Protein AF-0000000078893011 (afdb_homodimer)

Solvent-accessible surface a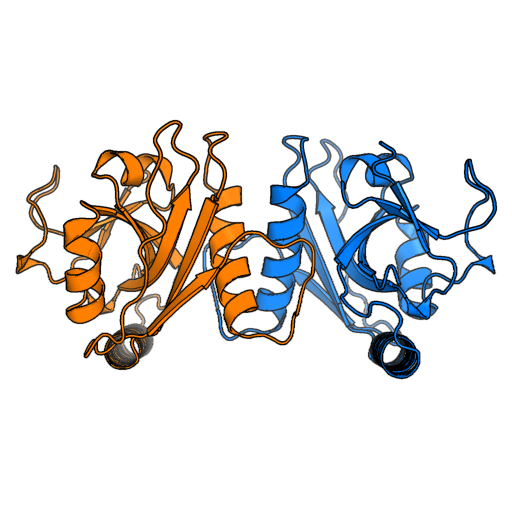rea (backbone atoms only — not comparable to full-atom values): 18193 Å² total; per-residue (Å²): 130,76,67,53,52,74,49,69,56,38,43,33,42,35,75,36,33,39,57,37,56,59,46,103,54,87,74,77,80,78,78,83,64,94,61,97,51,80,45,51,75,46,80,41,56,84,64,75,58,61,55,96,84,39,67,66,50,43,52,48,24,46,53,48,24,52,48,58,74,43,38,83,59,93,64,45,77,55,30,34,31,46,39,52,32,65,68,55,49,49,45,24,52,52,45,36,51,50,26,50,75,71,71,34,55,53,64,27,30,65,30,18,33,34,31,48,56,85,49,46,64,55,33,64,68,61,44,58,46,47,90,73,30,55,77,47,98,89,42,77,32,40,60,28,12,64,30,48,67,69,19,46,73,56,33,85,20,39,33,37,18,45,27,45,80,87,130,77,68,54,53,72,50,69,57,38,42,32,40,36,73,36,32,38,57,39,55,60,47,103,55,86,72,75,81,76,80,82,65,94,63,97,53,79,46,52,74,47,81,41,56,85,64,76,59,62,53,96,83,38,65,67,50,44,52,47,22,46,54,48,24,51,47,59,73,42,38,84,59,94,62,43,76,55,30,35,30,45,39,51,31,66,68,55,49,51,44,24,53,51,44,38,51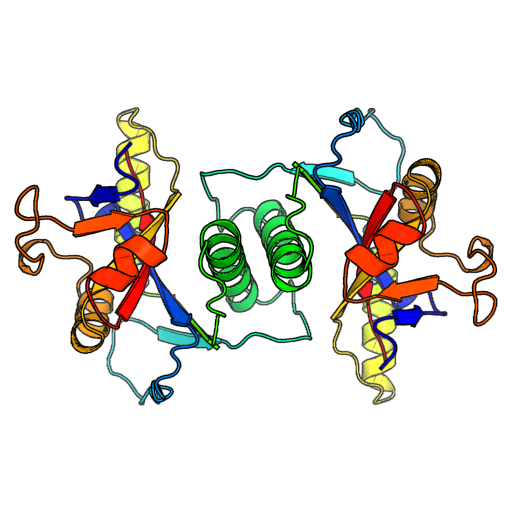,52,26,50,77,72,70,35,55,51,62,26,28,66,31,19,34,33,29,48,55,86,50,47,65,56,33,66,69,62,44,59,46,45,90,73,31,55,77,46,97,89,41,77,31,42,59,28,13,64,31,49,67,69,19,48,72,55,33,83,19,37,34,38,18,46,27,46,79,86

Organism: Nematostella vectensis (NCBI:txid45351)

Foldseek 3Di:
DPLKDFDADLLQKAQFKWWAWDDVDDDDPDDPPPDPALKDKDKAADDPDDDPVDVVRVVQCVVQVLQVVQEPDPIGTGIMIGMDRPVSVVSNVVVLVVCVVVVHDSDWDKWKAAEAPVCVSVCNRPNPNQVPADQDPVGGGTMIGSHQVVNVVHYVIMTIITGGPD/DPLKDFDADLLQKAQFKWWAWDDVDDDDPDPPPPDPALKDKDKAADDPDDDPVDVVRVVVCVVQVLQVVQEPDPIGTGIMIGMDRPVSVVSNVVVLVVCVVVVHDSDWDKWKAAEAPVCVSVCNRPNQNQVPADQDPVGGGTMIGSHQVVNVVHYVIMTIITGGPD

InterPro domains:
  IPR012317 Poly(ADP-ribose) polymerase, catalytic domain [PF00644] (65-156)
  IPR012317 Poly(ADP-ribose) polymerase, catalytic domain [PS51059] (1-30)
  IPR012317 Poly(ADP-ribose) polymerase, catalytic domain [PS51059] (37-166)
  IPR051712 Mono-ADP-ribosyltransferase and antiviral protein [PTHR45740] (74-166)

Secondary structure (DSSP, 8-state):
--SEEEE-SGGGEEEEEEEEE--SS------------SSEEEEE---SEE-TT-HHHHHHHHHHHHHHHH--S-PPEEEEEEEE-HHHHHHHHHHHHHHHHTT----EEEEEEEE-HHHHHHHHHH-S-GGG--EETTEESEEEESSHHHHHTT-SEEEEEEE---/--SEEEE-SGGGEEEEEEEEE--SS--------S---SSEEEEE---SEE-TT-HHHHHHHHHHHHHHHH--S-PPEEEEEEEE-HHHHHHHHHHHHHHHHTT----EEEEEEEE-HHHHHHHHHH-S-GGG--EETTEESEEEESSHHHHHTT-SEEEEEEE---

pLDDT: mean 81.02, std 17.07, range [29.02, 97.31]

Structure (mmCIF, N/CA/C/O backbone):
data_AF-0000000078893011-model_v1
#
loop_
_entity.id
_entity.type
_entity.pdbx_description
1 polymer Poly
#
loop_
_atom_site.group_PDB
_atom_site.id
_atom_site.type_symbol
_atom_site.label_atom_id
_atom_site.label_alt_id
_atom_site.label_comp_id
_atom_site.label_asym_id
_atom_site.label_entity_id
_atom_site.label_seq_id
_atom_site.pdbx_PDB_ins_code
_atom_site.Cartn_x
_atom_site.Cartn_y
_atom_site.Cartn_z
_atom_site.occupancy
_atom_site.B_iso_or_equiv
_atom_site.auth_seq_id
_atom_site.auth_comp_id
_atom_site.auth_asym_id
_atom_site.auth_atom_id
_atom_site.pdbx_PDB_model_num
ATOM 1 N N . MET A 1 1 ? -7.145 -24.203 9.625 1 29.02 1 MET A N 1
ATOM 2 C CA . MET A 1 1 ? -7.625 -23.953 8.266 1 29.02 1 MET A CA 1
ATOM 3 C C . MET A 1 1 ? -6.469 -23.609 7.332 1 29.02 1 MET A C 1
ATOM 5 O O . MET A 1 1 ? -5.551 -22.891 7.719 1 29.02 1 MET A O 1
ATOM 9 N N . ASN A 1 2 ? -6.207 -24.328 6.32 1 37.34 2 ASN A N 1
ATOM 10 C CA . ASN A 1 2 ? -4.973 -24.469 5.551 1 37.34 2 ASN A CA 1
ATOM 11 C C . ASN A 1 2 ? -4.656 -23.203 4.766 1 37.34 2 ASN A C 1
ATOM 13 O O . ASN A 1 2 ? -5.461 -22.766 3.941 1 37.34 2 ASN A O 1
ATOM 17 N N . ASP A 1 3 ? -3.824 -22.312 5.375 1 57.88 3 ASP A N 1
ATOM 18 C CA . ASP A 1 3 ? -3.367 -21 4.934 1 57.88 3 ASP A CA 1
ATOM 19 C C . ASP A 1 3 ? -2.766 -21.078 3.531 1 57.88 3 ASP A C 1
ATOM 21 O O . ASP A 1 3 ? -2.018 -20.188 3.123 1 57.88 3 ASP A O 1
ATOM 25 N N . GLU A 1 4 ? -2.932 -22.281 2.891 1 55.72 4 GLU A N 1
ATOM 26 C CA . GLU A 1 4 ? -2.43 -22.5 1.537 1 55.72 4 GLU A CA 1
ATOM 27 C C . GLU A 1 4 ? -3.555 -22.906 0.592 1 55.72 4 GLU A C 1
ATOM 29 O O . GLU A 1 4 ? -4.527 -23.531 1.015 1 55.72 4 GLU A O 1
ATOM 34 N N . PHE A 1 5 ? -3.662 -22.531 -0.634 1 64.06 5 PHE A N 1
ATOM 35 C CA . PHE A 1 5 ? -4.562 -22.969 -1.692 1 64.06 5 PHE A CA 1
ATOM 36 C C . PHE A 1 5 ? -3.799 -23.219 -2.988 1 64.06 5 PHE A C 1
ATOM 38 O O . PHE A 1 5 ? -2.641 -22.812 -3.115 1 64.06 5 PHE A O 1
ATOM 45 N N . VAL A 1 6 ? -4.34 -24.016 -3.959 1 60.84 6 VAL A N 1
ATOM 46 C CA . VAL A 1 6 ? -3.668 -24.438 -5.188 1 60.84 6 VAL A CA 1
ATOM 47 C C . VAL A 1 6 ? -4.379 -23.828 -6.395 1 60.84 6 VAL A C 1
ATOM 49 O O . VAL A 1 6 ? -5.609 -23.812 -6.457 1 60.84 6 VAL A O 1
ATOM 52 N N . ILE A 1 7 ? -3.625 -23.188 -7.277 1 57.28 7 ILE A N 1
ATOM 53 C CA . ILE A 1 7 ? -4.094 -22.734 -8.578 1 57.28 7 ILE A CA 1
ATOM 54 C C . ILE A 1 7 ? -3.596 -23.672 -9.672 1 57.28 7 ILE A C 1
ATOM 56 O O . ILE A 1 7 ? -2.393 -23.906 -9.797 1 57.28 7 ILE A O 1
ATOM 60 N N . PHE A 1 8 ? -4.48 -24.234 -10.438 1 67.75 8 PHE A N 1
ATOM 61 C CA . PHE A 1 8 ? -4.098 -25.172 -11.492 1 67.75 8 PHE A CA 1
ATOM 62 C C . PHE A 1 8 ? -3.971 -24.469 -12.828 1 67.75 8 PHE A C 1
ATOM 64 O O . PHE A 1 8 ? -3.094 -24.797 -13.633 1 67.75 8 PHE A O 1
ATOM 71 N N . ASP A 1 9 ? -4.887 -23.562 -13.039 1 70 9 ASP A N 1
ATOM 72 C CA . ASP A 1 9 ? -4.82 -22.766 -14.266 1 70 9 ASP A CA 1
ATOM 73 C C . ASP A 1 9 ? -3.889 -21.578 -14.102 1 70 9 ASP A C 1
ATOM 75 O O . ASP A 1 9 ? -4.195 -20.641 -13.352 1 70 9 ASP A O 1
ATOM 79 N N . PRO A 1 10 ? -2.703 -21.531 -14.789 1 68.69 10 PRO A N 1
ATOM 80 C CA . PRO A 1 10 ? -1.754 -20.422 -14.625 1 68.69 10 PRO A CA 1
ATOM 81 C C . PRO A 1 10 ? -2.365 -19.062 -14.961 1 68.69 10 PRO A C 1
ATOM 83 O O . PRO A 1 10 ? -1.912 -18.047 -14.453 1 68.69 10 PRO A O 1
ATOM 86 N N . ALA A 1 11 ? -3.371 -19.109 -15.781 1 75.38 11 ALA A N 1
ATOM 87 C CA . ALA A 1 11 ? -3.996 -17.844 -16.156 1 75.38 11 ALA A CA 1
ATOM 88 C C . ALA A 1 11 ? -4.742 -17.219 -14.977 1 75.38 11 ALA A C 1
ATOM 90 O O . ALA A 1 11 ? -5.117 -16.047 -15.016 1 75.38 11 ALA A O 1
ATOM 91 N N . GLN A 1 12 ? -4.902 -17.984 -13.969 1 74.75 12 GLN A N 1
ATOM 92 C CA . GLN A 1 12 ? -5.578 -17.469 -12.773 1 74.75 12 GLN A CA 1
ATOM 93 C C . GLN A 1 12 ? -4.598 -16.766 -11.852 1 74.75 12 GLN A C 1
ATOM 95 O O . GLN A 1 12 ? -4.996 -16.219 -10.812 1 74.75 12 GLN A O 1
ATOM 100 N N . ALA A 1 13 ? -3.312 -16.812 -12.188 1 61.59 13 ALA A N 1
ATOM 101 C CA . ALA A 1 13 ? -2.303 -16.156 -11.367 1 61.59 13 ALA A CA 1
ATOM 102 C C . ALA A 1 13 ? -1.387 -15.281 -12.227 1 61.59 13 ALA A C 1
ATOM 104 O O . ALA A 1 13 ? -0.887 -15.734 -13.258 1 61.59 13 ALA A O 1
ATOM 105 N N . LEU A 1 14 ? -1.269 -14.07 -11.906 1 78 14 LEU A N 1
ATOM 106 C CA . LEU A 1 14 ? -0.355 -13.133 -12.555 1 78 14 LEU A CA 1
ATOM 107 C C . LEU A 1 14 ? 0.801 -12.773 -11.625 1 78 14 LEU A C 1
ATOM 109 O O . LEU A 1 14 ? 0.628 -12 -10.688 1 78 14 LEU A O 1
ATOM 113 N N . PRO A 1 15 ? 1.938 -13.492 -11.742 1 65 15 PRO A N 1
ATOM 114 C CA . PRO A 1 15 ? 3.084 -13.039 -10.953 1 65 15 PRO A CA 1
ATOM 115 C C . PRO A 1 15 ? 3.477 -11.594 -11.258 1 65 15 PRO A C 1
ATOM 117 O O . PRO A 1 15 ? 3.842 -11.281 -12.391 1 65 15 PRO A O 1
ATOM 120 N N . GLN A 1 16 ? 3.219 -10.773 -10.328 1 75.38 16 GLN A N 1
ATOM 121 C CA . GLN A 1 16 ? 3.42 -9.352 -10.586 1 75.38 16 GLN A CA 1
ATOM 122 C C . GLN A 1 16 ? 4.508 -8.773 -9.688 1 75.38 16 GLN A C 1
ATOM 124 O O . GLN A 1 16 ? 5.039 -7.695 -9.961 1 75.38 16 GLN A O 1
ATOM 129 N N . TYR A 1 17 ? 4.934 -9.508 -8.555 1 88.25 17 TYR A N 1
ATOM 130 C CA . TYR A 1 17 ? 5.898 -8.945 -7.617 1 88.25 17 TYR A CA 1
ATOM 131 C C . TYR A 1 17 ? 6.891 -10 -7.152 1 88.25 17 TYR A C 1
ATOM 133 O O . TYR A 1 17 ? 6.516 -11.148 -6.91 1 88.25 17 TYR A O 1
ATOM 141 N N . ILE A 1 18 ? 8.195 -9.672 -7.121 1 81.25 18 ILE A N 1
ATOM 142 C CA . ILE A 1 18 ? 9.195 -10.406 -6.355 1 81.25 18 ILE A CA 1
ATOM 143 C C . ILE A 1 18 ? 9.5 -9.656 -5.059 1 81.25 18 ILE A C 1
ATOM 145 O O . ILE A 1 18 ? 9.961 -8.516 -5.09 1 81.25 18 ILE A O 1
ATOM 149 N N . VAL A 1 19 ? 9.219 -10.297 -3.92 1 79.69 19 VAL A N 1
ATOM 150 C CA . VAL A 1 19 ? 9.438 -9.641 -2.637 1 79.69 19 VAL A CA 1
ATOM 151 C C . VAL A 1 19 ? 10.766 -10.086 -2.041 1 79.69 19 VAL A C 1
ATOM 153 O O . VAL A 1 19 ? 10.984 -11.281 -1.825 1 79.69 19 VAL A O 1
ATOM 156 N N . HIS A 1 20 ? 11.711 -9.227 -1.883 1 79.5 20 HIS A N 1
ATOM 157 C CA . HIS A 1 20 ? 12.969 -9.469 -1.194 1 79.5 20 HIS A CA 1
ATOM 158 C C . HIS A 1 20 ? 12.891 -9.055 0.273 1 79.5 20 HIS A C 1
ATOM 160 O O . HIS A 1 20 ? 12.586 -7.902 0.583 1 79.5 20 HIS A O 1
ATOM 166 N N . TYR A 1 21 ? 13.109 -10.016 1.148 1 69.38 21 TYR A N 1
ATOM 167 C CA . TYR A 1 21 ? 12.961 -9.781 2.58 1 69.38 21 TYR A CA 1
ATOM 168 C C . TYR A 1 21 ? 14.258 -10.102 3.318 1 69.38 21 TYR A C 1
ATOM 170 O O . TYR A 1 21 ? 15.125 -10.797 2.785 1 69.38 21 TYR A O 1
ATOM 178 N N . SER A 1 22 ? 14.492 -9.242 4.406 1 71.19 22 SER A N 1
ATOM 179 C CA . SER A 1 22 ? 15.727 -9.344 5.176 1 71.19 22 SER A CA 1
ATOM 180 C C . SER A 1 22 ? 15.961 -10.773 5.664 1 71.19 22 SER A C 1
ATOM 182 O O . SER A 1 22 ? 15.031 -11.43 6.141 1 71.19 22 SER A O 1
ATOM 184 N N . THR A 1 23 ? 16.891 -11.336 4.965 1 57.34 23 THR A N 1
ATOM 185 C CA . THR A 1 23 ? 17.375 -12.609 5.504 1 57.34 23 THR A CA 1
ATOM 186 C C . THR A 1 23 ? 18.766 -12.453 6.105 1 57.34 23 THR A C 1
ATOM 188 O O . THR A 1 23 ? 19.5 -11.539 5.746 1 57.34 23 THR A O 1
ATOM 191 N N . THR A 1 24 ? 18.922 -12.562 7.5 1 50.72 24 THR A N 1
ATOM 192 C CA . THR A 1 24 ? 20.281 -12.539 8 1 50.72 24 THR A CA 1
ATOM 193 C C . THR A 1 24 ? 21.266 -12.891 6.887 1 50.72 24 THR A C 1
ATOM 195 O O . THR A 1 24 ? 22.469 -12.609 7 1 50.72 24 THR A O 1
ATOM 198 N N . GLY A 1 25 ? 20.844 -13.453 5.832 1 45.25 25 GLY A N 1
ATOM 199 C CA . GLY A 1 25 ? 21.781 -13.844 4.793 1 45.25 25 GLY A CA 1
ATOM 200 C C . GLY A 1 25 ? 21.703 -12.961 3.559 1 45.25 25 GLY A C 1
ATOM 201 O O . GLY A 1 25 ? 20.703 -12.273 3.342 1 45.25 25 GLY A O 1
ATOM 202 N N . LEU A 1 26 ? 22.781 -12.289 3.074 1 39.69 26 LEU A N 1
ATOM 203 C CA . LEU A 1 26 ? 23.078 -11.398 1.955 1 39.69 26 LEU A CA 1
ATOM 204 C C . LEU A 1 26 ? 22.312 -11.812 0.709 1 39.69 26 LEU A C 1
ATOM 206 O O . LEU A 1 26 ? 22.453 -12.938 0.226 1 39.69 26 LEU A O 1
ATOM 210 N N . SER A 1 27 ? 21.062 -11.562 0.564 1 46.41 27 SER A N 1
ATOM 211 C CA . SER A 1 27 ? 20.688 -11.961 -0.788 1 46.41 27 SER A CA 1
ATOM 212 C C . SER A 1 27 ? 21.109 -10.906 -1.81 1 46.41 27 SER A C 1
ATOM 214 O O . SER A 1 27 ? 20.906 -9.711 -1.592 1 46.41 27 SER A O 1
ATOM 216 N N . PRO A 1 28 ? 21.984 -11.086 -2.834 1 40.5 28 PRO A N 1
ATOM 217 C CA . PRO A 1 28 ? 22.594 -10.164 -3.805 1 40.5 28 PRO A CA 1
ATOM 218 C C . PRO A 1 28 ? 21.547 -9.469 -4.676 1 40.5 28 PRO A C 1
ATOM 220 O O . PRO A 1 28 ? 20.516 -10.07 -5.016 1 40.5 28 PRO A O 1
ATOM 223 N N . PRO A 1 29 ? 21.422 -8.172 -4.625 1 42.03 29 PRO A N 1
ATOM 224 C CA . PRO A 1 29 ? 20.609 -7.457 -5.621 1 42.03 29 PRO A CA 1
ATOM 225 C C . PRO A 1 29 ? 20.781 -8.023 -7.027 1 42.03 29 PRO A C 1
ATOM 227 O O . PRO A 1 29 ? 21.906 -8.273 -7.465 1 42.03 29 PRO A O 1
ATOM 230 N N . GLN A 1 30 ? 19.906 -8.656 -7.492 1 41.91 30 GLN A N 1
ATOM 231 C CA . GLN A 1 30 ? 20.109 -9.242 -8.812 1 41.91 30 GLN A CA 1
ATOM 232 C C . GLN A 1 30 ? 20.109 -8.164 -9.898 1 41.91 30 GLN A C 1
ATOM 234 O O . GLN A 1 30 ? 19.297 -7.238 -9.859 1 41.91 30 GLN A O 1
ATOM 239 N N . GLN A 1 31 ? 21.203 -7.824 -10.531 1 40.62 31 GLN A N 1
ATOM 240 C CA . GLN A 1 31 ? 21.562 -7.031 -11.703 1 40.62 31 GLN A CA 1
ATOM 241 C C . GLN A 1 31 ? 20.547 -7.234 -12.828 1 40.62 31 GLN A C 1
ATOM 243 O O . GLN A 1 31 ? 20.172 -8.367 -13.133 1 40.62 31 GLN A O 1
ATOM 248 N N . LEU A 1 32 ? 19.641 -6.145 -13.141 1 41.44 32 LEU A N 1
ATOM 249 C CA . LEU A 1 32 ? 18.797 -6.086 -14.328 1 41.44 32 LEU A CA 1
ATOM 250 C C . LEU A 1 32 ? 19.641 -6.219 -15.594 1 41.44 32 LEU A C 1
ATOM 252 O O . LEU A 1 32 ? 20.438 -5.328 -15.914 1 41.44 32 LEU A O 1
ATOM 256 N N . ALA A 1 33 ? 20.172 -7.168 -16.016 1 38 33 ALA A N 1
ATOM 257 C CA . ALA A 1 33 ? 20.766 -7.234 -17.344 1 38 33 ALA A CA 1
ATOM 258 C C . ALA A 1 33 ? 19.781 -6.777 -18.406 1 38 33 ALA A C 1
ATOM 260 O O . ALA A 1 33 ? 18.578 -6.793 -18.203 1 38 33 ALA A O 1
ATOM 261 N N . ALA A 1 34 ? 20.125 -6.105 -19.5 1 42.5 34 ALA A N 1
ATOM 262 C CA . ALA A 1 34 ? 19.641 -5.793 -20.844 1 42.5 34 ALA A CA 1
ATOM 263 C C . ALA A 1 34 ? 18.703 -6.875 -21.344 1 42.5 34 ALA A C 1
ATOM 265 O O . ALA A 1 34 ? 19.125 -7.988 -21.656 1 42.5 34 ALA A O 1
ATOM 266 N N . THR A 1 35 ? 17.516 -7.637 -20.609 1 56.22 35 THR A N 1
ATOM 267 C CA . THR A 1 35 ? 17.328 -9.047 -20.922 1 56.22 35 THR A CA 1
ATOM 268 C C . THR A 1 35 ? 16.266 -9.211 -22.016 1 56.22 35 THR A C 1
ATOM 270 O O . THR A 1 35 ? 15.398 -8.344 -22.172 1 56.22 35 THR A O 1
ATOM 273 N N . GLY A 1 36 ? 16.516 -9.578 -23.188 1 71.38 36 GLY A N 1
ATOM 274 C CA . GLY A 1 36 ? 15.648 -10.156 -24.203 1 71.38 36 GLY A CA 1
ATOM 275 C C . GLY A 1 36 ? 14.422 -10.836 -23.609 1 71.38 36 GLY A C 1
ATOM 276 O O . GLY A 1 36 ? 13.789 -11.656 -24.281 1 71.38 36 GLY A O 1
ATOM 277 N N . GLN A 1 37 ? 14.086 -10.406 -22.375 1 82.5 37 GLN A N 1
ATOM 278 C CA . GLN A 1 37 ? 12.961 -11.039 -21.703 1 82.5 37 GLN A CA 1
ATOM 279 C C . GLN A 1 37 ? 11.641 -10.367 -22.078 1 82.5 37 GLN A C 1
ATOM 281 O O . GLN A 1 37 ? 11.617 -9.164 -22.375 1 82.5 37 GLN A O 1
ATOM 286 N N . PRO A 1 38 ? 10.578 -11.125 -22.172 1 89.38 38 PRO A N 1
ATOM 287 C CA . PRO A 1 38 ? 9.258 -10.578 -22.5 1 89.38 38 PRO A CA 1
ATOM 288 C C . PRO A 1 38 ? 8.633 -9.797 -21.344 1 89.38 38 PRO A C 1
ATOM 290 O O . PRO A 1 38 ? 7.449 -9.461 -21.391 1 89.38 38 PRO A O 1
ATOM 293 N N . PHE A 1 39 ? 9.359 -9.609 -20.281 1 90.94 39 PHE A N 1
ATOM 294 C CA . PHE A 1 39 ? 8.883 -8.836 -19.141 1 90.94 39 PHE A CA 1
ATOM 295 C C . PHE A 1 39 ? 9.906 -7.785 -18.734 1 90.94 39 PHE A C 1
ATOM 297 O O . PHE A 1 39 ? 11.07 -7.855 -19.125 1 90.94 39 PHE A O 1
ATOM 304 N N . ILE A 1 40 ? 9.469 -6.77 -18.078 1 91.69 40 ILE A N 1
ATOM 305 C CA . ILE A 1 40 ? 10.344 -5.789 -17.438 1 91.69 40 ILE A CA 1
ATOM 306 C C . ILE A 1 40 ? 10.25 -5.93 -15.914 1 91.69 40 ILE A C 1
ATOM 308 O O . ILE A 1 40 ? 9.242 -6.398 -15.391 1 91.69 40 ILE A O 1
ATOM 312 N N . LYS A 1 41 ? 11.352 -5.629 -15.273 1 90.94 41 LYS A N 1
ATOM 313 C CA . LYS A 1 41 ? 11.438 -5.613 -13.82 1 90.94 41 LYS A CA 1
ATOM 314 C C . LYS A 1 41 ? 11.977 -4.281 -13.312 1 90.94 41 LYS A C 1
ATOM 316 O O . LYS A 1 41 ? 12.953 -3.752 -13.852 1 90.94 41 LYS A O 1
ATOM 321 N N . LYS A 1 42 ? 11.273 -3.717 -12.367 1 94.06 42 LYS A N 1
ATOM 322 C CA . LYS A 1 42 ? 11.781 -2.555 -11.641 1 94.06 42 LYS A CA 1
ATOM 323 C C . LYS A 1 42 ? 11.953 -2.863 -10.156 1 94.06 42 LYS A C 1
ATOM 325 O O . LYS A 1 42 ? 10.977 -3.133 -9.461 1 94.06 42 LYS A O 1
ATOM 330 N N . ASN A 1 43 ? 13.195 -2.875 -9.742 1 95.44 43 ASN A N 1
ATOM 331 C CA . ASN A 1 43 ? 13.477 -3.098 -8.328 1 95.44 43 ASN A CA 1
ATOM 332 C C . ASN A 1 43 ? 13.211 -1.846 -7.5 1 95.44 43 ASN A C 1
ATOM 334 O O . ASN A 1 43 ? 13.742 -0.774 -7.793 1 95.44 43 ASN A O 1
ATOM 338 N N . MET A 1 44 ? 12.398 -1.976 -6.551 1 94.69 44 MET A N 1
ATOM 339 C CA . MET A 1 44 ? 12.008 -0.833 -5.734 1 94.69 44 MET A CA 1
ATOM 340 C C . MET A 1 44 ? 12.289 -1.096 -4.258 1 94.69 44 MET A C 1
ATOM 342 O O . MET A 1 44 ? 11.898 -2.135 -3.723 1 94.69 44 MET A O 1
ATOM 346 N N . LYS A 1 45 ? 12.922 -0.207 -3.627 1 94.62 45 LYS A N 1
ATOM 347 C CA . LYS A 1 45 ? 13.242 -0.272 -2.205 1 94.62 45 LYS A CA 1
ATOM 348 C C . LYS A 1 45 ? 12.336 0.644 -1.392 1 94.62 45 LYS A C 1
ATOM 350 O O . LYS A 1 45 ? 11.766 1.598 -1.928 1 94.62 45 LYS A O 1
ATOM 355 N N . PRO A 1 46 ? 12.117 0.205 -0.075 1 93.81 46 PRO A N 1
ATOM 356 C CA . PRO A 1 46 ? 11.398 1.178 0.751 1 93.81 46 PRO A CA 1
ATOM 357 C C . PRO A 1 46 ? 11.961 2.592 0.623 1 93.81 46 PRO A C 1
ATOM 359 O O . PRO A 1 46 ? 13.18 2.77 0.543 1 93.81 46 PRO A O 1
ATOM 362 N N . SER A 1 47 ? 11.102 3.545 0.482 1 94.31 47 SER A N 1
ATOM 363 C CA . SER A 1 47 ? 11.508 4.938 0.336 1 94.31 47 SER A CA 1
ATOM 364 C C . SER A 1 47 ? 10.719 5.844 1.279 1 94.31 47 SER A C 1
ATOM 366 O O . SER A 1 47 ? 9.531 5.629 1.504 1 94.31 47 SER A O 1
ATOM 368 N N . ARG A 1 48 ? 11.398 6.84 1.803 1 93.69 48 ARG A N 1
ATOM 369 C CA . ARG A 1 48 ? 10.75 7.824 2.666 1 93.69 48 ARG A CA 1
ATOM 370 C C . ARG A 1 48 ? 9.859 8.758 1.858 1 93.69 48 ARG A C 1
ATOM 372 O O . ARG A 1 48 ? 8.773 9.133 2.309 1 93.69 48 ARG A O 1
ATOM 379 N N . THR A 1 49 ? 10.336 9.18 0.662 1 94.94 49 THR A N 1
ATOM 380 C CA . THR A 1 49 ? 9.547 10.047 -0.207 1 94.94 49 THR A CA 1
ATOM 381 C C . THR A 1 49 ? 8.508 9.242 -0.979 1 94.94 49 THR A C 1
ATOM 383 O O . THR A 1 49 ? 8.711 8.055 -1.255 1 94.94 49 THR A O 1
ATOM 386 N N . VAL A 1 50 ? 7.41 9.914 -1.286 1 95.31 50 VAL A N 1
ATOM 387 C CA . VAL A 1 50 ? 6.332 9.234 -1.999 1 95.31 50 VAL A CA 1
ATOM 388 C C . VAL A 1 50 ? 5.984 10.008 -3.268 1 95.31 50 VAL A C 1
ATOM 390 O O . VAL A 1 50 ? 6.195 11.219 -3.34 1 95.31 50 VAL A O 1
ATOM 393 N N . ASP A 1 51 ? 5.543 9.305 -4.254 1 94.12 51 ASP A N 1
ATOM 394 C CA . ASP A 1 51 ? 4.988 9.844 -5.492 1 94.12 51 ASP A CA 1
ATOM 395 C C . ASP A 1 51 ? 3.697 9.117 -5.875 1 94.12 51 ASP A C 1
ATOM 397 O O . ASP A 1 51 ? 3.719 8.18 -6.676 1 94.12 51 ASP A O 1
ATOM 401 N N . PRO A 1 52 ? 2.549 9.625 -5.336 1 90.12 52 PRO A N 1
ATOM 402 C CA . PRO A 1 52 ? 1.277 8.93 -5.559 1 90.12 52 PRO A CA 1
ATOM 403 C C . PRO A 1 52 ? 0.904 8.852 -7.039 1 90.12 52 PRO A C 1
ATOM 405 O O . PRO A 1 52 ? 0.004 8.094 -7.41 1 90.12 52 PRO A O 1
ATOM 408 N N . LYS A 1 53 ? 1.595 9.578 -7.93 1 91.12 53 LYS A N 1
ATOM 409 C CA . LYS A 1 53 ? 1.278 9.578 -9.352 1 91.12 53 LYS A CA 1
ATOM 410 C C . LYS A 1 53 ? 2.084 8.516 -10.102 1 91.12 53 LYS A C 1
ATOM 412 O O . LYS A 1 53 ? 1.805 8.219 -11.258 1 91.12 53 LYS A O 1
ATOM 417 N N . ASP A 1 54 ? 3.113 7.938 -9.484 1 94.19 54 ASP A N 1
ATOM 418 C CA . ASP A 1 54 ? 3.949 6.914 -10.102 1 94.19 54 ASP A CA 1
ATOM 419 C C . ASP A 1 54 ? 3.27 5.547 -10.055 1 94.19 54 ASP A C 1
ATOM 421 O O . ASP A 1 54 ? 3.088 4.973 -8.977 1 94.19 54 ASP A O 1
ATOM 425 N N . PRO A 1 55 ? 2.959 5.008 -11.242 1 93.75 55 PRO A N 1
ATOM 426 C CA . PRO A 1 55 ? 2.275 3.711 -11.25 1 93.75 55 PRO A CA 1
ATOM 427 C C . PRO A 1 55 ? 3.104 2.602 -10.609 1 93.75 55 PRO A C 1
ATOM 429 O O . PRO A 1 55 ? 2.547 1.688 -9.992 1 93.75 55 PRO A O 1
ATOM 432 N N . PHE A 1 56 ? 4.402 2.664 -10.742 1 94.12 56 PHE A N 1
ATOM 433 C CA . PHE A 1 56 ? 5.238 1.647 -10.117 1 94.12 56 PHE A CA 1
ATOM 434 C C . PHE A 1 56 ? 5.18 1.759 -8.594 1 94.12 56 PHE A C 1
ATOM 436 O O . PHE A 1 56 ? 5.207 0.747 -7.891 1 94.12 56 PHE A O 1
ATOM 443 N N . GLU A 1 57 ? 5.078 2.939 -8.078 1 96.12 57 GLU A N 1
ATOM 444 C CA . GLU A 1 57 ? 4.926 3.104 -6.641 1 96.12 57 GLU A CA 1
ATOM 445 C C . GLU A 1 57 ? 3.584 2.555 -6.16 1 96.12 57 GLU A C 1
ATOM 447 O O . GLU A 1 57 ? 3.49 1.994 -5.066 1 96.12 57 GLU A O 1
ATOM 452 N N . ASN A 1 58 ? 2.549 2.795 -7.035 1 96.12 58 ASN A N 1
ATOM 453 C CA . ASN A 1 58 ? 1.26 2.213 -6.68 1 96.12 58 ASN A CA 1
ATOM 454 C C . ASN A 1 58 ? 1.347 0.694 -6.555 1 96.12 58 ASN A C 1
ATOM 456 O O . ASN A 1 58 ? 0.817 0.113 -5.605 1 96.12 58 ASN A O 1
ATOM 460 N N . PHE A 1 59 ? 2.049 0.104 -7.539 1 94.25 59 PHE A N 1
ATOM 461 C CA . PHE A 1 59 ? 2.238 -1.341 -7.492 1 94.25 59 PHE A CA 1
ATOM 462 C C . PHE A 1 59 ? 3.047 -1.741 -6.266 1 94.25 59 PHE A C 1
ATOM 464 O O . PHE A 1 59 ? 2.674 -2.668 -5.543 1 94.25 59 PHE A O 1
ATOM 471 N N . TYR A 1 60 ? 4.113 -1.053 -6.035 1 97 60 TYR A N 1
ATOM 472 C CA . TYR A 1 60 ? 4.938 -1.332 -4.863 1 97 60 TYR A CA 1
ATOM 473 C C . TYR A 1 60 ? 4.109 -1.266 -3.586 1 97 60 TYR A C 1
ATOM 475 O O . TYR A 1 60 ? 4.188 -2.162 -2.742 1 97 60 TYR A O 1
ATOM 483 N N . ASN A 1 61 ? 3.328 -0.184 -3.416 1 97.31 61 ASN A N 1
ATOM 484 C CA . ASN A 1 61 ? 2.551 0.02 -2.197 1 97.31 61 ASN A CA 1
ATOM 485 C C . ASN A 1 61 ? 1.529 -1.094 -1.99 1 97.31 61 ASN A C 1
ATOM 487 O O . ASN A 1 61 ? 1.271 -1.501 -0.856 1 97.31 61 ASN A O 1
ATOM 491 N N . LEU A 1 62 ? 0.872 -1.507 -3.062 1 96.69 62 LEU A N 1
ATOM 492 C CA . LEU A 1 62 ? -0.066 -2.621 -2.979 1 96.69 62 LEU A CA 1
ATOM 493 C C . LEU A 1 62 ? 0.621 -3.871 -2.441 1 96.69 62 LEU A C 1
ATOM 495 O O . LEU A 1 62 ? 0.131 -4.496 -1.498 1 96.69 62 LEU A O 1
ATOM 499 N N . ALA A 1 63 ? 1.806 -4.234 -3.016 1 96.69 63 ALA A N 1
ATOM 500 C CA . ALA A 1 63 ? 2.545 -5.426 -2.6 1 96.69 63 ALA A CA 1
ATOM 501 C C . ALA A 1 63 ? 3.062 -5.277 -1.172 1 96.69 63 ALA A C 1
ATOM 503 O O . ALA A 1 63 ? 2.951 -6.203 -0.367 1 96.69 63 ALA A O 1
ATOM 504 N N . ALA A 1 64 ? 3.623 -4.148 -0.876 1 96.56 64 ALA A N 1
ATOM 505 C CA . ALA A 1 64 ? 4.203 -3.9 0.442 1 96.56 64 ALA A CA 1
ATOM 506 C C . ALA A 1 64 ? 3.131 -3.949 1.529 1 96.56 64 ALA A C 1
ATOM 508 O O . ALA A 1 64 ? 3.342 -4.539 2.592 1 96.56 64 ALA A O 1
ATOM 509 N N . GLN A 1 65 ? 1.982 -3.307 1.252 1 95.81 65 GLN A N 1
ATOM 510 C CA . GLN A 1 65 ? 0.896 -3.338 2.227 1 95.81 65 GLN A CA 1
ATOM 511 C C . GLN A 1 65 ? 0.448 -4.77 2.502 1 95.81 65 GLN A C 1
ATOM 513 O O . GLN A 1 65 ? 0.221 -5.145 3.656 1 95.81 65 GLN A O 1
ATOM 518 N N . HIS A 1 66 ? 0.285 -5.535 1.47 1 95.31 66 HIS A N 1
ATOM 519 C CA . HIS A 1 66 ? -0.137 -6.922 1.628 1 95.31 66 HIS A CA 1
ATOM 520 C C . HIS A 1 66 ? 0.873 -7.715 2.453 1 95.31 66 HIS A C 1
ATOM 522 O O . HIS A 1 66 ? 0.495 -8.43 3.385 1 95.31 66 HIS A O 1
ATOM 528 N N . TYR A 1 67 ? 2.176 -7.605 2.107 1 95 67 TYR A N 1
ATOM 529 C CA . TYR A 1 67 ? 3.232 -8.297 2.834 1 95 67 TYR A CA 1
ATOM 530 C C . TYR A 1 67 ? 3.215 -7.926 4.309 1 95 67 TYR A C 1
ATOM 532 O O . TYR A 1 67 ? 3.232 -8.805 5.18 1 95 67 TYR A O 1
ATOM 540 N N . LEU A 1 68 ? 3.158 -6.676 4.613 1 94 68 LEU A N 1
ATOM 541 C CA . LEU A 1 68 ? 3.24 -6.18 5.984 1 94 68 LEU A CA 1
ATOM 542 C C . LEU A 1 68 ? 2.002 -6.578 6.781 1 94 68 LEU A C 1
ATOM 544 O O . LEU A 1 68 ? 2.088 -6.824 7.988 1 94 68 LEU A O 1
ATOM 548 N N . SER A 1 69 ? 0.875 -6.652 6.098 1 93 69 SER A N 1
ATOM 549 C CA . SER A 1 69 ? -0.365 -7.016 6.777 1 93 69 SER A CA 1
ATOM 550 C C . SER A 1 69 ? -0.423 -8.516 7.059 1 93 69 SER A C 1
ATOM 552 O O . SER A 1 69 ? -1.081 -8.945 8.008 1 93 69 SER A O 1
ATOM 554 N N . LYS A 1 70 ? 0.231 -9.289 6.234 1 91.38 70 LYS A N 1
ATOM 555 C CA . LYS A 1 70 ? 0.077 -10.742 6.309 1 91.38 70 LYS A CA 1
ATOM 556 C C . LYS A 1 70 ? 1.288 -11.391 6.973 1 91.38 70 LYS A C 1
ATOM 558 O O . LYS A 1 70 ? 1.197 -12.508 7.484 1 91.38 70 LYS A O 1
ATOM 563 N N . CYS A 1 71 ? 2.453 -10.75 6.887 1 88.62 71 CYS A N 1
ATOM 564 C CA . CYS A 1 71 ? 3.682 -11.336 7.41 1 88.62 71 CYS A CA 1
ATOM 565 C C . CYS A 1 71 ? 3.709 -11.273 8.93 1 88.62 71 CYS A C 1
ATOM 567 O O . CYS A 1 71 ? 3.668 -10.188 9.516 1 88.62 71 CYS A O 1
ATOM 569 N N . GLN A 1 72 ? 3.797 -12.352 9.531 1 82.5 72 GLN A N 1
ATOM 570 C CA . GLN A 1 72 ? 3.758 -12.438 10.992 1 82.5 72 GLN A CA 1
ATOM 571 C C . GLN A 1 72 ? 5.164 -12.438 11.578 1 82.5 72 GLN A C 1
ATOM 573 O O . GLN A 1 72 ? 5.344 -12.172 12.773 1 82.5 72 GLN A O 1
ATOM 578 N N . THR A 1 73 ? 6.027 -12.695 10.609 1 73.94 73 THR A N 1
ATOM 579 C CA . THR A 1 73 ? 7.418 -12.641 11.047 1 73.94 73 THR A CA 1
ATOM 580 C C . TH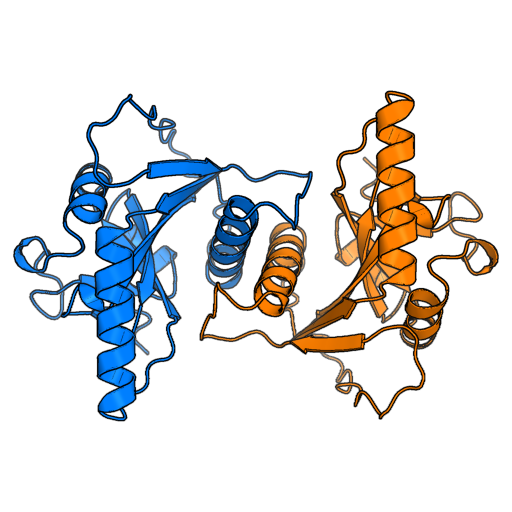R A 1 73 ? 7.973 -11.227 10.938 1 73.94 73 THR A C 1
ATOM 582 O O . THR A 1 73 ? 7.434 -10.398 10.203 1 73.94 73 THR A O 1
ATOM 585 N N . LYS A 1 74 ? 8.656 -10.688 11.898 1 75.31 74 LYS A N 1
ATOM 586 C CA . LYS A 1 74 ? 9.266 -9.359 11.938 1 75.31 74 LYS A CA 1
ATOM 587 C C . LYS A 1 74 ? 10.32 -9.219 10.844 1 75.31 74 LYS A C 1
ATOM 589 O O . LYS A 1 74 ? 11.273 -8.453 10.992 1 75.31 74 LYS A O 1
ATOM 594 N N . LYS A 1 75 ? 10.242 -10.117 9.688 1 86.62 75 LYS A N 1
ATOM 595 C CA . LYS A 1 75 ? 11.148 -9.922 8.555 1 86.62 75 LYS A CA 1
ATOM 596 C C . LYS A 1 75 ? 10.781 -8.664 7.77 1 86.62 75 LYS A C 1
ATOM 598 O O . LYS A 1 75 ? 9.625 -8.484 7.395 1 86.62 75 LYS A O 1
ATOM 603 N N . GLU A 1 76 ? 11.703 -7.949 7.461 1 90.75 76 GLU A N 1
ATOM 604 C CA . GLU A 1 76 ? 11.477 -6.672 6.793 1 90.75 76 GLU A CA 1
ATOM 605 C C . GLU A 1 76 ? 11.57 -6.812 5.277 1 90.75 76 GLU A C 1
ATOM 607 O O . GLU A 1 76 ? 12.273 -7.695 4.777 1 90.75 76 GLU A O 1
ATOM 612 N N . ILE A 1 77 ? 10.883 -5.996 4.559 1 92.88 77 ILE A N 1
ATOM 613 C CA . ILE A 1 77 ? 11.031 -5.898 3.113 1 92.88 77 ILE A CA 1
ATOM 614 C C . ILE A 1 77 ? 12.359 -5.215 2.777 1 92.88 77 ILE A C 1
ATOM 616 O O . ILE A 1 77 ? 12.578 -4.059 3.148 1 92.88 77 ILE A O 1
ATOM 620 N N . GLU A 1 78 ? 13.289 -5.918 2.113 1 94.19 78 GLU A N 1
ATOM 621 C CA . GLU A 1 78 ? 14.484 -5.273 1.573 1 94.19 78 GLU A CA 1
ATOM 622 C C . GLU A 1 78 ? 14.164 -4.508 0.291 1 94.19 78 GLU A C 1
ATOM 624 O O . GLU A 1 78 ? 14.555 -3.35 0.141 1 94.19 78 GLU A O 1
ATOM 629 N N . SER A 1 79 ? 13.508 -5.121 -0.58 1 95.19 79 SER A N 1
ATOM 630 C CA . SER A 1 79 ? 13.039 -4.527 -1.83 1 95.19 79 SER A CA 1
ATOM 631 C C . SER A 1 79 ? 11.961 -5.387 -2.48 1 95.19 79 SER A C 1
ATOM 633 O O . SER A 1 79 ? 11.719 -6.516 -2.051 1 95.19 79 SER A O 1
ATOM 635 N N . ILE A 1 80 ? 11.266 -4.848 -3.391 1 95 80 ILE A N 1
ATOM 636 C CA . ILE A 1 80 ? 10.289 -5.547 -4.215 1 95 80 ILE A CA 1
ATOM 637 C C . ILE A 1 80 ? 10.547 -5.254 -5.691 1 95 80 ILE A C 1
ATOM 639 O O . ILE A 1 80 ? 10.695 -4.094 -6.082 1 95 80 ILE A O 1
ATOM 643 N N . ASP A 1 81 ? 10.711 -6.297 -6.531 1 94.81 81 ASP A N 1
ATOM 644 C CA . ASP A 1 81 ? 10.648 -6.121 -7.98 1 94.81 81 ASP A CA 1
ATOM 645 C C . ASP A 1 81 ? 9.203 -6.082 -8.477 1 94.81 81 ASP A C 1
ATOM 647 O O . ASP A 1 81 ? 8.453 -7.043 -8.281 1 94.81 81 ASP A O 1
ATOM 651 N N . VAL A 1 82 ? 8.812 -4.98 -9.008 1 94.56 82 VAL A N 1
ATOM 652 C CA . VAL A 1 82 ? 7.559 -4.914 -9.75 1 94.56 82 VAL A CA 1
ATOM 653 C C . VAL A 1 82 ? 7.777 -5.391 -11.18 1 94.56 82 VAL A C 1
ATOM 655 O O . VAL A 1 82 ? 8.641 -4.871 -11.891 1 94.56 82 VAL A O 1
ATOM 658 N N . VAL A 1 83 ? 6.992 -6.395 -11.602 1 92.69 83 VAL A N 1
ATOM 659 C CA . VAL A 1 83 ? 7.199 -7.055 -12.883 1 92.69 83 VAL A CA 1
ATOM 660 C C . VAL A 1 83 ? 5.977 -6.84 -13.773 1 92.69 83 VAL A C 1
ATOM 662 O O . VAL A 1 83 ? 4.84 -6.98 -13.328 1 92.69 83 VAL A O 1
ATOM 665 N N . ILE A 1 84 ? 6.254 -6.477 -14.977 1 90.75 84 ILE A N 1
ATOM 666 C CA . ILE A 1 84 ? 5.188 -6.324 -15.961 1 90.75 84 ILE A CA 1
ATOM 667 C C . ILE A 1 84 ? 5.441 -7.246 -17.141 1 90.75 84 ILE A C 1
ATOM 669 O O . ILE A 1 84 ? 6.469 -7.129 -17.828 1 90.75 84 ILE A O 1
ATOM 673 N N . ASN A 1 85 ? 4.727 -8.195 -17.312 1 90.69 85 ASN A N 1
ATOM 674 C CA . ASN A 1 85 ? 4.629 -9.031 -18.516 1 90.69 85 ASN A CA 1
ATOM 675 C C . ASN A 1 85 ? 3.266 -8.898 -19.188 1 90.69 85 ASN A C 1
ATOM 677 O O . ASN A 1 85 ? 2.281 -9.477 -18.719 1 90.69 85 ASN A O 1
ATOM 681 N N . ASN A 1 86 ? 3.225 -8.211 -20.25 1 91.56 86 ASN A N 1
ATOM 682 C CA . ASN A 1 86 ? 1.963 -7.855 -20.891 1 91.56 86 ASN A CA 1
ATOM 683 C C . ASN A 1 86 ? 1.246 -9.094 -21.438 1 91.56 86 ASN A C 1
ATOM 685 O O . ASN A 1 86 ? 0.015 -9.148 -21.438 1 91.56 86 ASN A O 1
ATOM 689 N N . GLN A 1 87 ? 2.012 -10.062 -21.891 1 90.69 87 GLN A N 1
ATOM 690 C CA . GLN A 1 87 ? 1.389 -11.281 -22.391 1 90.69 87 GLN A CA 1
ATOM 691 C C . GLN A 1 87 ? 0.672 -12.031 -21.266 1 90.69 87 GLN A C 1
ATOM 693 O O . GLN A 1 87 ? -0.472 -12.461 -21.438 1 90.69 87 GLN A O 1
ATOM 698 N N . LEU A 1 88 ? 1.308 -12.141 -20.125 1 88.81 88 LEU A N 1
ATOM 699 C CA . LEU A 1 88 ? 0.692 -12.812 -18.984 1 88.81 88 LEU A CA 1
ATOM 700 C C . LEU A 1 88 ? -0.494 -12.016 -18.453 1 88.81 88 LEU A C 1
ATOM 702 O O . LEU A 1 88 ? -1.504 -12.594 -18.047 1 88.81 88 LEU A O 1
ATOM 706 N N . LEU A 1 89 ? -0.328 -10.703 -18.438 1 91.75 89 LEU A N 1
ATOM 707 C CA . LEU A 1 89 ? -1.418 -9.844 -18 1 91.75 89 LEU A CA 1
ATOM 708 C C . LEU A 1 89 ? -2.658 -10.047 -18.859 1 91.75 89 LEU A C 1
ATOM 710 O O . LEU A 1 89 ? -3.771 -10.148 -18.344 1 91.75 89 LEU A O 1
ATOM 714 N N . GLN A 1 90 ? -2.457 -10.133 -20.188 1 92.19 90 GLN A N 1
ATOM 715 C CA . GLN A 1 90 ? -3.572 -10.336 -21.109 1 92.19 90 GLN A CA 1
ATOM 716 C C . GLN A 1 90 ? -4.27 -11.672 -20.844 1 92.19 90 GLN A C 1
ATOM 718 O O . GLN A 1 90 ? -5.5 -11.742 -20.859 1 92.19 90 GLN A O 1
ATOM 723 N N . LYS A 1 91 ? -3.49 -12.727 -20.609 1 90.25 91 LYS A N 1
ATOM 724 C CA . LYS A 1 91 ? -4.059 -14.039 -20.312 1 90.25 91 LYS A CA 1
ATOM 725 C C . LYS A 1 91 ? -4.852 -14.008 -19.016 1 90.25 91 LYS A C 1
ATOM 727 O O . LYS A 1 91 ? -5.93 -14.594 -18.922 1 90.25 91 LYS A O 1
ATOM 732 N N . PHE A 1 92 ? -4.324 -13.367 -18 1 91.5 92 PHE A N 1
ATOM 733 C CA . PHE A 1 92 ? -4.98 -13.242 -16.703 1 91.5 92 PHE A CA 1
ATOM 734 C C . PHE A 1 92 ? -6.309 -12.508 -16.844 1 91.5 92 PHE A C 1
ATOM 736 O O . PHE A 1 92 ? -7.332 -12.953 -16.312 1 91.5 92 PHE A O 1
ATOM 743 N N . GLU A 1 93 ? -6.316 -11.367 -17.609 1 93.5 93 GLU A N 1
ATOM 744 C CA . GLU A 1 93 ? -7.523 -10.57 -17.812 1 93.5 93 GLU A CA 1
ATOM 745 C C . GLU A 1 93 ? -8.562 -11.352 -18.609 1 93.5 93 GLU A C 1
ATOM 747 O O . GLU A 1 93 ? -9.766 -11.234 -18.344 1 93.5 93 GLU A O 1
ATOM 752 N N . ALA A 1 94 ? -8.109 -12.109 -19.594 1 94.38 94 ALA A N 1
ATOM 753 C CA . ALA A 1 94 ? -9.016 -12.961 -20.359 1 94.38 94 ALA A CA 1
ATOM 754 C C . ALA A 1 94 ? -9.688 -14 -19.453 1 94.38 94 ALA A C 1
ATOM 756 O O . ALA A 1 94 ? -10.883 -14.258 -19.594 1 94.38 94 ALA A O 1
ATOM 757 N N . LYS A 1 95 ? -8.922 -14.602 -18.531 1 91.75 95 LYS A N 1
ATOM 758 C CA . LYS A 1 95 ? -9.461 -15.578 -17.594 1 91.75 95 LYS A CA 1
ATOM 759 C C . LYS A 1 95 ? -10.492 -14.938 -16.656 1 91.75 95 LYS A C 1
ATOM 761 O O . LYS A 1 95 ? -11.516 -15.547 -16.359 1 91.75 95 LYS A O 1
ATOM 766 N N . GLN A 1 96 ? -10.195 -13.75 -16.203 1 92.88 96 GLN A N 1
ATOM 767 C CA . GLN A 1 96 ? -11.133 -13.031 -15.344 1 92.88 96 GLN A CA 1
ATOM 768 C C . GLN A 1 96 ? -12.453 -12.781 -16.062 1 92.88 96 GLN A C 1
ATOM 770 O O . GLN A 1 96 ? -13.523 -12.961 -15.492 1 92.88 96 GLN A O 1
ATOM 775 N N . LYS A 1 97 ? -12.359 -12.391 -17.344 1 95.5 97 LYS A N 1
ATOM 776 C CA . LYS A 1 97 ? -13.547 -12.172 -18.156 1 95.5 97 LYS A CA 1
ATOM 777 C C . LYS A 1 97 ? -14.328 -13.469 -18.344 1 95.5 97 LYS A C 1
ATOM 779 O O . LYS A 1 97 ? -15.562 -13.461 -18.328 1 95.5 97 LYS A O 1
ATOM 784 N N . GLU A 1 98 ? -13.641 -14.555 -18.594 1 95.12 98 GLU A N 1
ATOM 785 C CA . GLU A 1 98 ? -14.273 -15.867 -18.703 1 95.12 98 GLU A CA 1
ATOM 786 C C . GLU A 1 98 ? -15.055 -16.219 -17.438 1 95.12 98 GLU A C 1
ATOM 788 O O . GLU A 1 98 ? -16.203 -16.656 -17.5 1 95.12 98 GLU A O 1
ATOM 793 N N . PHE A 1 99 ? -14.367 -16.031 -16.203 1 92 99 PHE A N 1
ATOM 794 C CA . PHE A 1 99 ? -15.039 -16.266 -14.922 1 92 99 PHE A CA 1
ATOM 795 C C . PHE A 1 99 ? -16.328 -15.453 -14.828 1 92 99 PHE A C 1
ATOM 797 O O . PHE A 1 99 ? -17.375 -15.984 -14.477 1 92 99 PHE A O 1
ATOM 804 N N . LYS A 1 100 ? -16.234 -14.188 -15.203 1 93.88 100 LYS A N 1
ATOM 805 C CA . LYS A 1 100 ? -17.375 -13.281 -15.133 1 93.88 100 LYS A CA 1
ATOM 806 C C . LYS A 1 100 ? -18.516 -13.773 -16.016 1 93.88 100 LYS A C 1
ATOM 808 O O . LYS A 1 100 ? -19.672 -13.82 -15.586 1 93.88 100 LYS A O 1
ATOM 813 N N . SER A 1 101 ? -18.266 -14.156 -17.219 1 96.94 101 SER A N 1
ATOM 814 C CA . SER A 1 101 ? -19.281 -14.586 -18.172 1 96.94 101 SER A CA 1
ATOM 815 C C . SER A 1 101 ? -19.953 -15.875 -17.734 1 96.94 101 SER A C 1
ATOM 817 O O . SER A 1 101 ? -21.125 -16.109 -18.047 1 96.94 101 SER A O 1
ATOM 819 N N . LYS A 1 102 ? -19.312 -16.719 -16.969 1 96.5 102 LYS A N 1
ATOM 820 C CA . LYS A 1 102 ? -19.828 -18 -16.531 1 96.5 102 LYS A CA 1
ATOM 821 C C . LYS A 1 102 ? -20.438 -17.906 -15.133 1 96.5 102 LYS A C 1
ATOM 823 O O . LYS A 1 102 ? -20.844 -18.922 -14.562 1 96.5 102 LYS A O 1
ATOM 828 N N . GLY A 1 103 ? -20.359 -16.703 -14.586 1 94.94 103 GLY A N 1
ATOM 829 C CA . GLY A 1 103 ? -20.906 -16.5 -13.25 1 94.94 103 GLY A CA 1
ATOM 830 C C . GLY A 1 103 ? -20.016 -17.047 -12.156 1 94.94 103 GLY A C 1
ATOM 831 O O . GLY A 1 103 ? -20.484 -17.344 -11.055 1 94.94 103 GLY A O 1
ATOM 832 N N . ILE A 1 104 ? -18.75 -17.328 -12.469 1 90 104 ILE A N 1
ATOM 833 C CA . ILE A 1 104 ? -17.734 -17.719 -11.484 1 90 104 ILE A CA 1
ATOM 834 C C . ILE A 1 104 ? -17.188 -16.484 -10.789 1 90 104 ILE A C 1
ATOM 836 O O . ILE A 1 104 ? -16.938 -15.453 -11.43 1 90 104 ILE A O 1
ATOM 840 N N . PRO A 1 105 ? -17.047 -16.453 -9.469 1 89.12 105 PRO A N 1
ATOM 841 C CA . PRO A 1 105 ? -16.422 -15.305 -8.812 1 89.12 105 PRO A CA 1
ATOM 842 C C . PRO A 1 105 ? -15.125 -14.859 -9.492 1 89.12 105 PRO A C 1
ATOM 844 O O . PRO A 1 105 ? -14.242 -15.688 -9.742 1 89.12 105 PRO A O 1
ATOM 847 N N . ASP A 1 106 ? -15.031 -13.547 -9.82 1 91.56 106 ASP A N 1
ATOM 848 C CA . ASP A 1 106 ? -13.914 -13.055 -10.617 1 91.56 106 ASP A CA 1
ATOM 849 C C . ASP A 1 106 ? -13.102 -12.023 -9.836 1 91.56 106 ASP A C 1
ATOM 851 O O . ASP A 1 106 ? -12.258 -11.328 -10.406 1 91.56 106 ASP A O 1
ATOM 855 N N . GLY A 1 107 ? -13.32 -11.922 -8.508 1 91.38 107 GLY A N 1
ATOM 856 C CA . GLY A 1 107 ? -12.5 -11.062 -7.684 1 91.38 107 GLY A CA 1
ATOM 857 C C . GLY A 1 107 ? -11.094 -11.594 -7.48 1 91.38 107 GLY A C 1
ATOM 858 O O . GLY A 1 107 ? -10.906 -12.766 -7.152 1 91.38 107 GLY A O 1
ATOM 859 N N . GLU A 1 108 ? -10.086 -10.812 -7.734 1 92.94 108 GLU A N 1
ATOM 860 C CA . GLU A 1 108 ? -8.719 -11.289 -7.582 1 92.94 108 GLU A CA 1
ATOM 861 C C . GLU A 1 108 ? -8.188 -11.008 -6.18 1 92.94 108 GLU A C 1
ATOM 863 O O . GLU A 1 108 ? -8.594 -10.031 -5.539 1 92.94 108 GLU A O 1
ATOM 868 N N . ILE A 1 109 ? -7.383 -11.859 -5.715 1 93.31 109 ILE A N 1
ATOM 869 C CA . ILE A 1 109 ? -6.672 -11.695 -4.449 1 93.31 109 ILE A CA 1
ATOM 870 C C . ILE A 1 109 ? -5.164 -11.742 -4.695 1 93.31 109 ILE A C 1
ATOM 872 O O . ILE A 1 109 ? -4.719 -12.031 -5.809 1 93.31 109 ILE A O 1
ATOM 876 N N . LEU A 1 110 ? -4.379 -11.383 -3.684 1 93.44 110 LEU A N 1
ATOM 877 C CA . LEU A 1 110 ? -2.93 -11.555 -3.723 1 93.44 110 LEU A CA 1
ATOM 878 C C . LEU A 1 110 ? -2.506 -12.789 -2.939 1 93.44 110 LEU A C 1
ATOM 880 O O . LEU A 1 110 ? -3.037 -13.055 -1.859 1 93.44 110 LEU A O 1
ATOM 884 N N . ALA A 1 111 ? -1.686 -13.539 -3.494 1 91.25 111 ALA A N 1
ATOM 885 C CA . ALA A 1 111 ? -1.154 -14.719 -2.82 1 91.25 111 ALA A CA 1
ATOM 886 C C . ALA A 1 111 ? 0.29 -14.984 -3.234 1 91.25 111 ALA A C 1
ATOM 888 O O . ALA A 1 111 ? 0.707 -14.609 -4.332 1 91.25 111 ALA A O 1
ATOM 889 N N . TYR A 1 112 ? 1.008 -15.641 -2.322 1 90.88 112 TYR A N 1
ATOM 890 C CA . TYR A 1 112 ? 2.438 -15.867 -2.492 1 90.88 112 TYR A CA 1
ATOM 891 C C . TYR A 1 112 ? 2.709 -17.281 -3.014 1 90.88 112 TYR A C 1
ATOM 893 O O . TYR A 1 112 ? 2.057 -18.234 -2.598 1 90.88 112 TYR A O 1
ATOM 901 N N . HIS A 1 113 ? 3.639 -17.406 -3.922 1 88.06 113 HIS A N 1
ATOM 902 C CA . HIS A 1 113 ? 4.242 -18.641 -4.395 1 88.06 113 HIS A CA 1
ATOM 903 C C . HIS A 1 113 ? 5.73 -18.688 -4.07 1 88.06 113 HIS A C 1
ATOM 905 O O . HIS A 1 113 ? 6.488 -17.797 -4.461 1 88.06 113 HIS A O 1
ATOM 911 N N . GLY A 1 114 ? 6.109 -19.641 -3.258 1 87.5 114 GLY A N 1
ATOM 912 C CA . GLY A 1 114 ? 7.512 -19.859 -2.959 1 87.5 114 GLY A CA 1
ATOM 913 C C . GLY A 1 114 ? 8.18 -20.812 -3.93 1 87.5 114 GLY A C 1
ATOM 914 O O . GLY A 1 114 ? 7.59 -21.828 -4.328 1 87.5 114 GLY A O 1
ATOM 915 N N . THR A 1 115 ? 9.398 -20.562 -4.352 1 83.56 115 THR A N 1
ATOM 916 C CA . THR A 1 115 ? 10.172 -21.359 -5.293 1 83.56 115 THR A CA 1
ATOM 917 C C . THR A 1 115 ? 11.656 -21.062 -5.168 1 83.56 115 THR A C 1
ATOM 919 O O . THR A 1 115 ? 12.062 -20.203 -4.375 1 83.56 115 THR A O 1
ATOM 922 N N . ARG A 1 116 ? 12.484 -21.797 -5.832 1 86.31 116 ARG A N 1
ATOM 923 C CA . ARG A 1 116 ? 13.891 -21.422 -5.922 1 86.31 116 ARG A CA 1
ATOM 924 C C . ARG A 1 116 ? 14.078 -20.156 -6.742 1 86.31 116 ARG A C 1
ATOM 926 O O . ARG A 1 116 ? 13.43 -19.984 -7.777 1 86.31 116 ARG A O 1
ATOM 933 N N . SER A 1 117 ? 14.977 -19.234 -6.293 1 88.5 117 SER A N 1
ATOM 934 C CA . SER A 1 117 ? 15.242 -17.984 -6.992 1 88.5 117 SER A CA 1
ATOM 935 C C . SER A 1 117 ? 15.617 -18.234 -8.453 1 88.5 117 SER A C 1
ATOM 937 O O . SER A 1 117 ? 15.289 -17.438 -9.328 1 88.5 117 SER A O 1
ATOM 939 N N . ALA A 1 118 ? 16.234 -19.344 -8.758 1 87.19 118 ALA A N 1
ATOM 940 C CA . ALA A 1 118 ? 16.672 -19.688 -10.109 1 87.19 118 ALA A CA 1
ATOM 941 C C . ALA A 1 118 ? 15.484 -19.938 -11.031 1 87.19 118 ALA A C 1
ATOM 943 O O . ALA A 1 118 ? 15.617 -19.875 -12.258 1 87.19 118 ALA A O 1
ATOM 944 N N . ASN A 1 119 ? 14.273 -20.234 -10.484 1 84.81 119 ASN A N 1
ATOM 945 C CA . ASN A 1 119 ? 13.086 -20.547 -11.273 1 84.81 119 ASN A CA 1
ATOM 946 C C . ASN A 1 119 ? 12.305 -19.281 -11.633 1 84.81 119 ASN A C 1
ATOM 948 O O . ASN A 1 119 ? 11.422 -19.328 -12.5 1 84.81 119 ASN A O 1
ATOM 952 N N . ILE A 1 120 ? 12.586 -18.188 -11.023 1 87.62 120 ILE A N 1
ATOM 953 C CA . ILE A 1 120 ? 11.711 -17.016 -11.055 1 87.62 120 ILE A CA 1
ATOM 954 C C . ILE A 1 120 ? 11.633 -16.469 -12.477 1 87.62 120 ILE A C 1
ATOM 956 O O . ILE A 1 120 ? 10.547 -16.234 -13 1 87.62 120 ILE A O 1
ATOM 960 N N . ASP A 1 121 ? 12.797 -16.328 -13.125 1 86.56 121 ASP A N 1
ATOM 961 C CA . ASP A 1 121 ? 12.758 -15.773 -14.477 1 86.56 121 ASP A CA 1
ATOM 962 C C . ASP A 1 121 ? 11.938 -16.656 -15.414 1 86.56 121 ASP A C 1
ATOM 964 O O . ASP A 1 121 ? 11.219 -16.156 -16.281 1 86.56 121 ASP A O 1
ATOM 968 N N . SER A 1 122 ? 12.102 -17.922 -15.281 1 86.38 122 SER A N 1
ATOM 969 C CA . SER A 1 122 ? 11.328 -18.844 -16.094 1 86.38 122 SER A CA 1
ATOM 970 C C . SER A 1 122 ? 9.828 -18.688 -15.836 1 86.38 122 SER A C 1
ATOM 972 O O . SER A 1 122 ? 9.031 -18.703 -16.781 1 86.38 122 SER A O 1
ATOM 974 N N . ILE A 1 123 ? 9.383 -18.547 -14.586 1 85.75 123 ILE A N 1
ATOM 975 C CA . ILE A 1 123 ? 7.984 -18.359 -14.211 1 85.75 123 ILE A CA 1
ATOM 976 C C . ILE A 1 123 ? 7.457 -17.062 -14.805 1 85.75 123 ILE A C 1
ATOM 978 O O . ILE A 1 123 ? 6.355 -17.016 -15.352 1 85.75 123 ILE A O 1
ATOM 982 N N . LEU A 1 124 ? 8.297 -16.016 -14.75 1 88.69 124 LEU A N 1
ATOM 983 C CA . LEU A 1 124 ? 7.883 -14.703 -15.258 1 88.69 124 LEU A CA 1
ATOM 984 C C . LEU A 1 124 ? 7.754 -14.727 -16.766 1 88.69 124 LEU A C 1
ATOM 986 O O . LEU A 1 124 ? 6.977 -13.953 -17.344 1 88.69 124 LEU A O 1
ATOM 990 N N . ARG A 1 125 ? 8.523 -15.625 -17.391 1 85.31 125 ARG A N 1
ATOM 991 C CA . ARG A 1 125 ? 8.484 -15.75 -18.844 1 85.31 125 ARG A CA 1
ATOM 992 C C . ARG A 1 125 ? 7.324 -16.641 -19.281 1 85.31 125 ARG A C 1
ATOM 994 O O . ARG A 1 125 ? 6.645 -16.328 -20.266 1 85.31 125 ARG A O 1
ATOM 1001 N N . ASN A 1 126 ? 7.07 -17.734 -18.547 1 82.44 126 ASN A N 1
ATOM 1002 C CA . ASN A 1 126 ? 6.191 -18.781 -19.047 1 82.44 126 ASN A CA 1
ATOM 1003 C C . ASN A 1 126 ? 4.98 -18.984 -18.141 1 82.44 126 ASN A C 1
ATOM 1005 O O . ASN A 1 126 ? 4.215 -19.938 -18.312 1 82.44 126 ASN A O 1
ATOM 1009 N N . ASN A 1 127 ? 4.832 -18.062 -17.281 1 82.38 127 ASN A N 1
ATOM 1010 C CA . ASN A 1 127 ? 3.785 -18.203 -16.266 1 82.38 127 ASN A CA 1
ATOM 1011 C C . ASN A 1 127 ? 3.969 -19.484 -15.453 1 82.38 127 ASN A C 1
ATOM 1013 O O . ASN A 1 127 ? 4.988 -20.156 -15.578 1 82.38 127 ASN A O 1
ATOM 1017 N N . LEU A 1 128 ? 3.141 -19.75 -14.492 1 77.94 128 LEU A N 1
ATOM 1018 C CA . LEU A 1 128 ? 3.199 -20.891 -13.586 1 77.94 128 LEU A CA 1
ATOM 1019 C C . LEU A 1 128 ? 2.748 -22.172 -14.281 1 77.94 128 LEU A C 1
ATOM 1021 O O . LEU A 1 128 ? 1.768 -22.781 -13.867 1 77.94 128 LEU A O 1
ATOM 1025 N N . ASP A 1 129 ? 3.441 -22.438 -15.305 1 66.56 129 ASP A N 1
ATOM 1026 C CA . ASP A 1 129 ? 3.109 -23.656 -16.047 1 66.56 129 ASP A CA 1
ATOM 1027 C C . ASP A 1 129 ? 3.26 -24.891 -15.172 1 66.56 129 ASP A C 1
ATOM 1029 O O . ASP A 1 129 ? 4.328 -25.141 -14.609 1 66.56 129 ASP A O 1
ATOM 1033 N N . ILE A 1 130 ? 2.195 -25.578 -15.047 1 62.75 130 ILE A N 1
ATOM 1034 C CA . ILE A 1 130 ? 2.053 -26.719 -14.164 1 62.75 130 ILE A CA 1
ATOM 1035 C C . ILE A 1 130 ? 3.107 -27.781 -14.508 1 62.75 130 ILE A C 1
ATOM 1037 O O . ILE A 1 130 ? 3.514 -28.562 -13.648 1 62.75 130 ILE A O 1
ATOM 1041 N N . LYS A 1 131 ? 3.426 -27.828 -15.656 1 59.44 131 LYS A N 1
ATOM 1042 C CA . LYS A 1 131 ? 4.414 -28.828 -16.047 1 59.44 131 LYS A CA 1
ATOM 1043 C C . LYS A 1 131 ? 5.707 -28.656 -15.25 1 59.44 131 LYS A C 1
ATOM 1045 O O . LYS A 1 131 ? 6.449 -29.625 -15.047 1 59.44 131 LYS A O 1
ATOM 1050 N N . PHE A 1 132 ? 5.859 -27.453 -14.75 1 55.06 132 PHE A N 1
ATOM 1051 C CA . PHE A 1 132 ? 7.074 -27.156 -14 1 55.06 132 PHE A CA 1
ATOM 1052 C C . PHE A 1 132 ? 6.805 -27.172 -12.5 1 55.06 132 PHE A C 1
ATOM 1054 O O . PHE A 1 132 ? 7.719 -26.984 -11.695 1 55.06 132 PHE A O 1
ATOM 1061 N N . ALA A 1 133 ? 5.445 -27.375 -12.305 1 57.31 133 ALA A N 1
ATOM 1062 C CA . ALA A 1 133 ? 5.051 -27.344 -10.898 1 57.31 133 ALA A CA 1
ATOM 1063 C C . ALA A 1 133 ? 5.535 -28.578 -10.164 1 57.31 133 ALA A C 1
ATOM 1065 O O . ALA A 1 133 ? 5.578 -29.672 -10.734 1 57.31 133 ALA A O 1
ATOM 1066 N N . GLN A 1 134 ? 6.242 -28.406 -9.031 1 56.19 134 GLN A N 1
ATOM 1067 C CA . GLN A 1 134 ? 6.734 -29.516 -8.219 1 56.19 134 GLN A CA 1
ATOM 1068 C C . GLN A 1 134 ? 5.586 -30.234 -7.516 1 56.19 134 GLN A C 1
ATOM 1070 O O . GLN A 1 134 ? 4.52 -29.641 -7.297 1 56.19 134 GLN A O 1
ATOM 1075 N N . ARG A 1 135 ? 5.789 -31.578 -7.57 1 51.56 135 ARG A N 1
ATOM 1076 C CA . ARG A 1 135 ? 4.875 -32.406 -6.781 1 51.56 135 ARG A CA 1
ATOM 1077 C C . ARG A 1 135 ? 4.863 -31.969 -5.32 1 51.56 135 ARG A C 1
ATOM 1079 O O . ARG A 1 135 ? 5.922 -31.781 -4.715 1 51.56 135 ARG A O 1
ATOM 1086 N N . GLN A 1 136 ? 3.807 -31.297 -4.855 1 51.38 136 GLN A N 1
ATOM 1087 C CA . GLN A 1 136 ? 3.666 -30.984 -3.436 1 51.38 136 GLN A CA 1
ATOM 1088 C C . GLN A 1 136 ? 2.611 -31.875 -2.783 1 51.38 136 GLN A C 1
ATOM 1090 O O . GLN A 1 136 ? 2.176 -32.875 -3.373 1 51.38 136 GLN A O 1
ATOM 1095 N N . ALA A 1 137 ? 2.27 -31.703 -1.43 1 46.09 137 ALA A N 1
ATOM 1096 C CA . ALA A 1 137 ? 1.451 -32.531 -0.559 1 46.09 137 ALA A CA 1
ATOM 1097 C C . ALA A 1 137 ? 0.162 -32.969 -1.257 1 46.09 137 ALA A C 1
ATOM 1099 O O . ALA A 1 137 ? -0.292 -34.094 -1.1 1 46.09 137 ALA A O 1
ATOM 1100 N N . TYR A 1 138 ? -0.356 -32.094 -2.01 1 47.03 138 TYR A N 1
ATOM 1101 C CA . TYR A 1 138 ? -1.673 -32.406 -2.545 1 47.03 138 TYR A CA 1
ATOM 1102 C C . TYR A 1 138 ? -1.581 -32.812 -4.012 1 47.03 138 TYR A C 1
ATOM 1104 O O . TYR A 1 138 ? -2.596 -32.875 -4.711 1 47.03 138 TYR A O 1
ATOM 1112 N N . GLY A 1 139 ? -0.435 -33.062 -4.547 1 54.34 139 GLY A N 1
ATOM 1113 C CA . GLY A 1 139 ? -0.254 -33.438 -5.938 1 54.34 139 GLY A CA 1
ATOM 1114 C C . GLY A 1 139 ? 0.371 -32.344 -6.781 1 54.34 139 GLY A C 1
ATOM 1115 O O . GLY A 1 139 ? 0.985 -31.422 -6.25 1 54.34 139 GLY A O 1
ATOM 1116 N N . ARG A 1 140 ? 0.328 -32.5 -8.117 1 60.28 140 ARG A N 1
ATOM 1117 C CA . ARG A 1 140 ? 0.958 -31.578 -9.062 1 60.28 140 ARG A CA 1
ATOM 1118 C C . ARG A 1 140 ? 0.136 -30.297 -9.211 1 60.28 140 ARG A C 1
ATOM 1120 O O . ARG A 1 140 ? -1.081 -30.359 -9.391 1 60.28 140 ARG A O 1
ATOM 1127 N N . GLY A 1 141 ? 0.649 -29.078 -8.781 1 68.06 141 GLY A N 1
ATOM 1128 C CA . GLY A 1 141 ? -0.014 -27.781 -8.922 1 68.06 141 GLY A CA 1
ATOM 1129 C C . GLY A 1 141 ? 0.811 -26.625 -8.398 1 68.06 141 GLY A C 1
ATOM 1130 O O . GLY A 1 141 ? 1.957 -26.812 -7.98 1 68.06 141 GLY A O 1
ATOM 1131 N N . ASN A 1 142 ? 0.37 -25.422 -8.672 1 77.69 142 ASN A N 1
ATOM 1132 C CA . ASN A 1 142 ? 0.981 -24.234 -8.102 1 77.69 142 ASN A CA 1
ATOM 1133 C C . ASN A 1 142 ? 0.359 -23.859 -6.758 1 77.69 142 ASN A C 1
ATOM 1135 O O . ASN A 1 142 ? -0.803 -23.453 -6.699 1 77.69 142 ASN A O 1
ATOM 1139 N N . TYR A 1 143 ? 1.144 -24.031 -5.703 1 81.19 143 TYR A N 1
ATOM 1140 C CA . TYR A 1 143 ? 0.681 -23.766 -4.344 1 81.19 143 TYR A CA 1
ATOM 1141 C C . TYR A 1 143 ? 0.879 -22.297 -3.98 1 81.19 143 TYR A C 1
ATOM 1143 O O . TYR A 1 143 ? 1.956 -21.734 -4.199 1 81.19 143 TYR A O 1
ATOM 1151 N N . PHE A 1 144 ? -0.168 -21.812 -3.473 1 87.25 144 PHE A N 1
ATOM 1152 C CA . PHE A 1 144 ? -0.154 -20.422 -3.029 1 87.25 144 PHE A CA 1
ATOM 1153 C C . PHE A 1 144 ? -0.578 -20.312 -1.568 1 87.25 144 PHE A C 1
ATOM 1155 O O . PHE A 1 144 ? -1.249 -21.203 -1.045 1 87.25 144 PHE A O 1
ATOM 1162 N N . SER A 1 145 ? -0.12 -19.344 -0.944 1 89.5 145 SER A N 1
ATOM 1163 C CA . SER A 1 145 ? -0.606 -18.938 0.371 1 89.5 145 SER A CA 1
ATOM 1164 C C . SER A 1 145 ? -0.749 -17.422 0.461 1 89.5 145 SER A C 1
ATOM 1166 O O . SER A 1 145 ? 0.041 -16.688 -0.13 1 89.5 145 SER A O 1
ATOM 1168 N N . GLU A 1 146 ? -1.795 -17 1.153 1 92.56 146 GLU A N 1
ATOM 1169 C CA . GLU A 1 146 ? -1.932 -15.562 1.396 1 92.56 146 GLU A CA 1
ATOM 1170 C C . GLU A 1 146 ? -0.944 -15.086 2.457 1 92.56 146 GLU A C 1
ATOM 1172 O O . GLU A 1 146 ? -0.767 -13.883 2.652 1 92.56 146 GLU A O 1
ATOM 1177 N N . PHE A 1 147 ? -0.294 -16 3.113 1 91.12 147 PHE A N 1
ATOM 1178 C CA . PHE A 1 147 ? 0.706 -15.711 4.133 1 91.12 147 PHE A CA 1
ATOM 1179 C C . PHE A 1 147 ? 2.111 -15.969 3.602 1 91.12 147 PHE A C 1
ATOM 1181 O O . PHE A 1 147 ? 2.463 -17.109 3.289 1 91.12 147 PHE A O 1
ATOM 1188 N N . PRO A 1 148 ? 2.98 -14.875 3.561 1 91.56 148 PRO A N 1
ATOM 1189 C CA . PRO A 1 148 ? 4.285 -15.031 2.908 1 91.56 148 PRO A CA 1
ATOM 1190 C C . PRO A 1 148 ? 5.164 -16.078 3.586 1 91.56 148 PRO A C 1
ATOM 1192 O O . PRO A 1 148 ? 5.914 -16.781 2.912 1 91.56 148 PRO A O 1
ATOM 1195 N N . GLU A 1 149 ? 5.102 -16.25 4.891 1 90.44 149 GLU A N 1
ATOM 1196 C CA . GLU A 1 149 ? 5.996 -17.141 5.621 1 90.44 149 GLU A CA 1
ATOM 1197 C C . GLU A 1 149 ? 5.789 -18.594 5.199 1 90.44 149 GLU A C 1
ATOM 1199 O O . GLU A 1 149 ? 6.734 -19.375 5.184 1 90.44 149 GLU A O 1
ATOM 1204 N N . ILE A 1 150 ? 4.539 -18.969 4.883 1 86.62 150 ILE A N 1
ATOM 1205 C CA . ILE A 1 150 ? 4.246 -20.328 4.426 1 86.62 150 ILE A CA 1
ATOM 1206 C C . ILE A 1 150 ? 4.984 -20.594 3.117 1 86.62 150 ILE A C 1
ATOM 1208 O O . ILE A 1 150 ? 5.629 -21.641 2.963 1 86.62 150 ILE A O 1
ATOM 1212 N N . SER A 1 151 ? 4.957 -19.656 2.199 1 86.31 151 SER A N 1
ATOM 1213 C CA . SER A 1 151 ? 5.57 -19.812 0.883 1 86.31 151 SER A CA 1
ATOM 1214 C C . SER A 1 151 ? 7.09 -19.688 0.962 1 86.31 151 SER A C 1
ATOM 1216 O O . SER A 1 151 ? 7.809 -20.281 0.157 1 86.31 151 SER A O 1
ATOM 1218 N N . MET A 1 152 ? 7.637 -18.938 1.949 1 87.56 152 MET A N 1
ATOM 1219 C CA . MET A 1 152 ? 9.078 -18.797 2.152 1 87.56 152 MET A CA 1
ATOM 1220 C C . MET A 1 152 ? 9.711 -20.156 2.459 1 87.56 152 MET A C 1
ATOM 1222 O O . MET A 1 152 ? 10.922 -20.328 2.289 1 87.56 152 MET A O 1
ATOM 1226 N N . GLY A 1 153 ? 8.891 -21.062 2.908 1 85.44 153 GLY A N 1
ATOM 1227 C CA . GLY A 1 153 ? 9.383 -22.391 3.264 1 85.44 153 GLY A CA 1
ATOM 1228 C C . GLY A 1 153 ? 9.695 -23.25 2.057 1 85.44 153 GLY A C 1
ATOM 1229 O O . GLY A 1 153 ? 10.289 -24.328 2.191 1 85.44 153 GLY A O 1
ATOM 1230 N N . TYR A 1 154 ? 9.406 -22.844 0.845 1 81.19 154 TYR A N 1
ATOM 1231 C CA . TYR A 1 154 ? 9.523 -23.672 -0.342 1 81.19 154 TYR A CA 1
ATOM 1232 C C . TYR A 1 154 ? 10.688 -23.219 -1.218 1 81.19 154 TYR A C 1
ATOM 1234 O O . TYR A 1 154 ? 10.914 -23.781 -2.291 1 81.19 154 TYR A O 1
ATOM 1242 N N . GLY A 1 155 ? 11.453 -22.172 -0.751 1 84.5 155 GLY A N 1
ATOM 1243 C CA . GLY A 1 155 ? 12.609 -21.719 -1.499 1 84.5 155 GLY A CA 1
ATOM 1244 C C . GLY A 1 155 ? 13.062 -20.328 -1.104 1 84.5 155 GLY A C 1
ATOM 1245 O O . GLY A 1 155 ? 12.547 -19.75 -0.147 1 84.5 155 GLY A O 1
ATOM 1246 N N . ASP A 1 156 ? 14.047 -19.859 -1.863 1 89.38 156 ASP A N 1
ATOM 1247 C CA . ASP A 1 156 ? 14.641 -18.562 -1.548 1 89.38 156 ASP A CA 1
ATOM 1248 C C . ASP A 1 156 ? 14.023 -17.453 -2.41 1 89.38 156 ASP A C 1
ATOM 1250 O O . ASP A 1 156 ? 14.422 -16.297 -2.311 1 89.38 156 ASP A O 1
ATOM 1254 N N . GLY A 1 157 ? 13.156 -17.875 -3.275 1 89.81 157 GLY A N 1
ATOM 1255 C CA . GLY A 1 157 ? 12.398 -16.906 -4.059 1 89.81 157 GLY A CA 1
ATOM 1256 C C . GLY A 1 157 ? 10.945 -16.812 -3.629 1 89.81 157 GLY A C 1
ATOM 1257 O O . GLY A 1 157 ? 10.289 -17.812 -3.367 1 89.81 157 GLY A O 1
ATOM 1258 N N . LEU A 1 158 ? 10.445 -15.633 -3.488 1 92.69 158 LEU A N 1
ATOM 1259 C CA . LEU A 1 158 ? 9.078 -15.367 -3.068 1 92.69 158 LEU A CA 1
ATOM 1260 C C . LEU A 1 158 ? 8.352 -14.508 -4.094 1 92.69 158 LEU A C 1
ATOM 1262 O O . LEU A 1 158 ? 8.648 -13.32 -4.234 1 92.69 158 LEU A O 1
ATOM 1266 N N . LEU A 1 159 ? 7.383 -15.148 -4.816 1 91.5 159 LEU A N 1
ATOM 1267 C CA . LEU A 1 159 ? 6.535 -14.445 -5.773 1 91.5 159 LEU A CA 1
ATOM 1268 C C . LEU A 1 159 ? 5.203 -14.062 -5.141 1 91.5 159 LEU A C 1
ATOM 1270 O O . LEU A 1 159 ? 4.605 -14.852 -4.406 1 91.5 159 LEU A O 1
ATOM 1274 N N . LEU A 1 160 ? 4.848 -12.828 -5.234 1 94.88 160 LEU A N 1
ATOM 1275 C CA . LEU A 1 160 ? 3.482 -12.391 -4.957 1 94.88 160 LEU A CA 1
ATOM 1276 C C . LEU A 1 160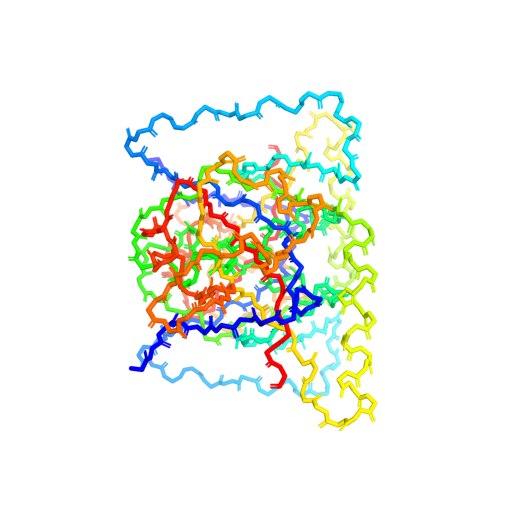 ? 2.686 -12.234 -6.25 1 94.88 160 LEU A C 1
ATOM 1278 O O . LEU A 1 160 ? 3.119 -11.547 -7.176 1 94.88 160 LEU A O 1
ATOM 1282 N N . CYS A 1 161 ? 1.571 -12.914 -6.371 1 91.75 161 CYS A N 1
ATOM 1283 C CA . CYS A 1 161 ? 0.778 -12.992 -7.594 1 91.75 161 CYS A CA 1
ATOM 1284 C C . CYS A 1 161 ? -0.63 -12.453 -7.363 1 91.75 161 CYS A C 1
ATOM 1286 O O . CYS A 1 161 ? -1.163 -12.555 -6.254 1 91.75 161 CYS A O 1
ATOM 1288 N N . ARG A 1 162 ? -1.182 -11.742 -8.359 1 93.12 162 ARG A N 1
ATOM 1289 C CA . ARG A 1 162 ? -2.633 -11.609 -8.445 1 93.12 162 ARG A CA 1
ATOM 1290 C C . ARG A 1 162 ? -3.285 -12.938 -8.82 1 93.12 162 ARG A C 1
ATOM 1292 O O . ARG A 1 162 ? -2.859 -13.594 -9.766 1 93.12 162 ARG A O 1
ATOM 1299 N N . VAL A 1 163 ? -4.246 -13.391 -8.062 1 91.25 163 VAL A N 1
ATOM 1300 C CA . VAL A 1 163 ? -4.82 -14.719 -8.227 1 91.25 163 VAL A CA 1
ATOM 1301 C C . VAL A 1 163 ? -6.34 -14.617 -8.359 1 91.25 163 VAL A C 1
ATOM 1303 O O . VAL A 1 163 ? -6.98 -13.852 -7.637 1 91.25 163 VAL A O 1
ATOM 1306 N N . LEU A 1 164 ? -6.859 -15.359 -9.328 1 90.56 164 LEU A N 1
ATOM 1307 C CA . LEU A 1 164 ? -8.297 -15.586 -9.438 1 90.56 164 LEU A CA 1
ATOM 1308 C C . LEU A 1 164 ? -8.688 -16.922 -8.805 1 90.56 164 LEU A C 1
ATOM 1310 O O . LEU A 1 164 ? -8.578 -17.969 -9.438 1 90.56 164 LEU A O 1
ATOM 1314 N N . PRO A 1 165 ? -9.203 -16.844 -7.566 1 84.75 165 PRO A N 1
ATOM 1315 C CA . PRO A 1 165 ? -9.531 -18.109 -6.91 1 84.75 165 PRO A CA 1
ATOM 1316 C C . PRO A 1 165 ? -10.695 -18.844 -7.578 1 84.75 165 PRO A C 1
ATOM 1318 O O . PRO A 1 165 ? -10.789 -20.062 -7.512 1 84.75 165 PRO A O 1
ATOM 1321 N N . GLY A 1 166 ? -11.672 -18.094 -8.211 1 84.62 166 GLY A N 1
ATOM 1322 C CA . GLY A 1 166 ? -12.836 -18.703 -8.852 1 84.62 166 GLY A CA 1
ATOM 1323 C C . GLY A 1 166 ? -13.969 -19 -7.887 1 84.62 166 GLY A C 1
ATOM 1324 O O . GLY A 1 166 ? -13.766 -18.984 -6.668 1 84.62 166 GLY A O 1
ATOM 1325 N N . MET B 1 1 ? 16.375 10.812 18.844 1 29.2 1 MET B N 1
ATOM 1326 C CA . MET B 1 1 ? 16.141 11.742 17.75 1 29.2 1 MET B CA 1
ATOM 1327 C C . MET B 1 1 ? 14.641 11.93 17.516 1 29.2 1 MET B C 1
ATOM 1329 O O . MET B 1 1 ? 13.875 10.977 17.594 1 29.2 1 MET B O 1
ATOM 1333 N N . ASN B 1 2 ? 14.094 13.07 17.609 1 37.09 2 ASN B N 1
ATOM 1334 C CA . ASN B 1 2 ? 12.703 13.453 17.844 1 37.09 2 ASN B CA 1
ATOM 1335 C C . ASN B 1 2 ? 11.812 13.109 16.656 1 37.09 2 ASN B C 1
ATOM 1337 O O . ASN B 1 2 ? 12.047 13.594 15.547 1 37.09 2 ASN B O 1
ATOM 1341 N N . ASP B 1 3 ? 11.203 11.883 16.719 1 56.91 3 ASP B N 1
ATOM 1342 C CA . ASP B 1 3 ? 10.344 11.234 15.734 1 56.91 3 ASP B CA 1
ATOM 1343 C C . ASP B 1 3 ? 9.18 12.141 15.336 1 56.91 3 ASP B C 1
ATOM 1345 O O . ASP B 1 3 ? 8.148 11.664 14.852 1 56.91 3 ASP B O 1
ATOM 1349 N N . GLU B 1 4 ? 9.273 13.43 15.781 1 55.94 4 GLU B N 1
ATOM 1350 C CA . GLU B 1 4 ? 8.258 14.43 15.461 1 55.94 4 GLU B CA 1
ATOM 1351 C C . GLU B 1 4 ? 8.859 15.617 14.727 1 55.94 4 GLU B C 1
ATOM 1353 O O . GLU B 1 4 ? 10.031 15.945 14.922 1 55.94 4 GLU B O 1
ATOM 1358 N N . PHE B 1 5 ? 8.281 16.25 13.766 1 63.62 5 PHE B N 1
ATOM 1359 C CA . PHE B 1 5 ? 8.656 17.5 13.102 1 63.62 5 PHE B CA 1
ATOM 1360 C C . PHE B 1 5 ? 7.445 18.406 12.953 1 63.62 5 PHE B C 1
ATOM 1362 O O . PHE B 1 5 ? 6.305 17.984 13.141 1 63.62 5 PHE B O 1
ATOM 1369 N N . VAL B 1 6 ? 7.625 19.766 12.781 1 60.38 6 VAL B N 1
ATOM 1370 C CA . VAL B 1 6 ? 6.566 20.766 12.742 1 60.38 6 VAL B CA 1
ATOM 1371 C C . VAL B 1 6 ? 6.477 21.375 11.344 1 60.38 6 VAL B C 1
ATOM 1373 O O . VAL B 1 6 ? 7.5 21.688 10.727 1 60.38 6 VAL B O 1
ATOM 1376 N N . ILE B 1 7 ? 5.281 21.406 10.773 1 57.31 7 ILE B N 1
ATOM 1377 C CA . ILE B 1 7 ? 4.973 22.125 9.547 1 57.31 7 ILE B CA 1
ATOM 1378 C C . ILE B 1 7 ? 4.242 23.438 9.875 1 57.31 7 ILE B C 1
ATOM 1380 O O . ILE B 1 7 ? 3.205 23.422 10.539 1 57.31 7 ILE B O 1
ATOM 1384 N N . PHE B 1 8 ? 4.77 24.547 9.461 1 67.5 8 PHE B N 1
ATOM 1385 C CA . PHE B 1 8 ? 4.16 25.844 9.758 1 67.5 8 PHE B CA 1
ATOM 1386 C C . PHE B 1 8 ? 3.264 26.281 8.602 1 67.5 8 PHE B C 1
ATOM 1388 O O . PHE B 1 8 ? 2.209 26.891 8.828 1 67.5 8 PHE B O 1
ATOM 1395 N N . ASP B 1 9 ? 3.746 26.031 7.418 1 69.81 9 ASP B N 1
ATOM 1396 C CA . ASP B 1 9 ? 2.943 26.359 6.242 1 69.81 9 ASP B CA 1
ATOM 1397 C C . ASP B 1 9 ? 1.964 25.234 5.914 1 69.81 9 ASP B C 1
ATOM 1399 O O . ASP B 1 9 ? 2.373 24.156 5.492 1 69.81 9 ASP B O 1
ATOM 1403 N N . PRO B 1 10 ? 0.616 25.438 6.074 1 68.62 10 PRO B N 1
ATOM 1404 C CA . PRO B 1 10 ? -0.363 24.375 5.816 1 68.62 10 PRO B CA 1
ATOM 1405 C C . PRO B 1 10 ? -0.295 23.844 4.391 1 68.62 10 PRO B C 1
ATOM 1407 O O . PRO B 1 10 ? -0.671 22.703 4.137 1 68.62 10 PRO B O 1
ATOM 1410 N N . ALA B 1 11 ? 0.182 24.656 3.518 1 74.94 11 ALA B N 1
ATOM 1411 C CA . ALA B 1 11 ? 0.265 24.219 2.127 1 74.94 11 ALA B CA 1
ATOM 1412 C C . ALA B 1 11 ? 1.322 23.141 1.96 1 74.94 11 ALA B C 1
ATOM 1414 O O . ALA B 1 11 ? 1.369 22.453 0.929 1 74.94 11 ALA B O 1
ATOM 1415 N N . GLN B 1 12 ? 2.1 22.969 2.951 1 74.56 12 GLN B N 1
ATOM 1416 C CA . GLN B 1 12 ? 3.125 21.922 2.898 1 74.56 12 GLN B CA 1
ATOM 1417 C C . GLN B 1 12 ? 2.566 20.578 3.342 1 74.56 12 GLN B C 1
ATOM 1419 O O . GLN B 1 12 ? 3.277 19.562 3.324 1 74.56 12 GLN B O 1
ATOM 1424 N N . ALA B 1 13 ? 1.312 20.578 3.826 1 61.25 13 ALA B N 1
ATOM 1425 C CA . ALA B 1 13 ? 0.685 19.328 4.254 1 61.25 13 ALA B CA 1
ATOM 1426 C C . ALA B 1 13 ? -0.694 19.156 3.623 1 61.25 13 ALA B C 1
ATOM 1428 O O . ALA B 1 13 ? -1.509 20.094 3.643 1 61.25 13 ALA B O 1
ATOM 1429 N N . LEU B 1 14 ? -0.902 18.094 2.977 1 76.81 14 LEU B N 1
ATOM 1430 C CA . LEU B 1 14 ? -2.193 17.734 2.404 1 76.81 14 LEU B CA 1
ATOM 1431 C C . LEU B 1 14 ? -2.824 16.578 3.176 1 76.81 14 LEU B C 1
ATOM 1433 O O . LEU B 1 14 ? -2.404 15.43 3.033 1 76.81 14 LEU B O 1
ATOM 1437 N N . PRO B 1 15 ? -3.699 16.891 4.152 1 63.56 15 PRO B N 1
ATOM 1438 C CA . PRO B 1 15 ? -4.406 15.781 4.785 1 63.56 15 PRO B CA 1
ATOM 1439 C C . PRO B 1 15 ? -5.203 14.945 3.787 1 63.56 15 PRO B C 1
ATOM 1441 O O . PRO B 1 15 ? -6.117 15.461 3.139 1 63.56 15 PRO B O 1
ATOM 1444 N N . GLN B 1 16 ? -4.723 13.789 3.564 1 74.12 16 GLN B N 1
ATOM 1445 C CA . GLN B 1 16 ? -5.332 12.977 2.514 1 74.12 16 GLN B CA 1
ATOM 1446 C C . GLN B 1 16 ? -5.961 11.711 3.09 1 74.12 16 GLN B C 1
ATOM 1448 O O . GLN B 1 16 ? -6.785 11.07 2.436 1 74.12 16 GLN B O 1
ATOM 1453 N N . TYR B 1 17 ? -5.629 11.297 4.402 1 88.06 17 TYR B N 1
ATOM 1454 C CA . TYR B 1 17 ? -6.141 10.039 4.945 1 88.06 17 TYR B CA 1
ATOM 1455 C C . TYR B 1 17 ? -6.543 10.203 6.402 1 88.06 17 TYR B C 1
ATOM 1457 O O . TYR B 1 17 ? -5.863 10.883 7.172 1 88.06 17 TYR B O 1
ATOM 1465 N N . ILE B 1 18 ? -7.715 9.672 6.793 1 80.81 18 ILE B N 1
ATOM 1466 C CA . ILE B 1 18 ? -8.055 9.398 8.188 1 80.81 18 ILE B CA 1
ATOM 1467 C C . ILE B 1 18 ? -7.879 7.91 8.477 1 80.81 18 ILE B C 1
ATOM 1469 O O . ILE B 1 18 ? -8.539 7.07 7.867 1 80.81 18 ILE B O 1
ATOM 1473 N N . VAL B 1 19 ? -6.961 7.59 9.391 1 80.19 19 VAL B N 1
ATOM 1474 C CA . VAL B 1 19 ? -6.688 6.191 9.695 1 80.19 19 VAL B CA 1
ATOM 1475 C C . VAL B 1 19 ? -7.453 5.777 10.953 1 80.19 19 VAL B C 1
ATOM 1477 O O . VAL B 1 19 ? -7.277 6.375 12.016 1 80.19 19 VAL B O 1
ATOM 1480 N N . HIS B 1 20 ? -8.383 4.871 10.867 1 79.56 20 HIS B N 1
ATOM 1481 C CA . HIS B 1 20 ? -9.086 4.266 11.992 1 79.56 20 HIS B CA 1
ATOM 1482 C C . HIS B 1 20 ? -8.414 2.971 12.43 1 79.56 20 HIS B C 1
ATOM 1484 O O . HIS B 1 20 ? -8.266 2.043 11.633 1 79.56 20 HIS B O 1
ATOM 1490 N N . TYR B 1 21 ? -7.984 2.941 13.672 1 69 21 TYR B N 1
ATOM 1491 C CA . TYR B 1 21 ? -7.242 1.797 14.195 1 69 21 TYR B CA 1
ATOM 1492 C C . TYR B 1 21 ? -7.934 1.205 15.414 1 69 21 TYR B C 1
ATOM 1494 O O . TYR B 1 21 ? -8.773 1.859 16.047 1 69 21 TYR B O 1
ATOM 1502 N N . SER B 1 22 ? -7.828 -0.203 15.484 1 70.94 22 SER B N 1
ATOM 1503 C CA . SER B 1 22 ? -8.5 -0.952 16.547 1 70.94 22 SER B CA 1
ATOM 1504 C C . SER B 1 22 ? -8.148 -0.396 17.922 1 70.94 22 SER B C 1
ATOM 1506 O O . SER B 1 22 ? -6.984 -0.115 18.203 1 70.94 22 SER B O 1
ATOM 1508 N N . THR B 1 23 ? -9.148 0.303 18.375 1 56.56 23 THR B N 1
ATOM 1509 C CA . THR B 1 23 ? -9.016 0.666 19.781 1 56.56 23 THR B CA 1
ATOM 1510 C C . THR B 1 23 ? -9.969 -0.163 20.641 1 56.56 23 THR B C 1
ATOM 1512 O O . THR B 1 23 ? -10.977 -0.673 20.141 1 56.56 23 THR B O 1
ATOM 1515 N N . THR B 1 24 ? -9.43 -1.127 21.5 1 50.09 24 THR B N 1
ATOM 1516 C CA . THR B 1 24 ? -10.383 -1.778 22.391 1 50.09 24 THR B CA 1
ATOM 1517 C C . THR B 1 24 ? -11.656 -0.952 22.516 1 50.09 24 THR B C 1
ATOM 1519 O O . THR B 1 24 ? -12.695 -1.467 22.938 1 50.09 24 THR B O 1
ATOM 1522 N N . GLY B 1 25 ? -11.641 0.257 22.219 1 44.44 25 GLY B N 1
ATOM 1523 C CA . GLY B 1 25 ? -12.844 1.057 22.391 1 44.44 25 GLY B CA 1
ATOM 1524 C C . GLY B 1 25 ? -13.555 1.362 21.094 1 44.44 25 GLY B C 1
ATOM 1525 O O . GLY B 1 25 ? -12.953 1.294 20.016 1 44.44 25 GLY B O 1
ATOM 1526 N N . LEU B 1 26 ? -14.867 1.029 20.875 1 39.25 26 LEU B N 1
ATOM 1527 C CA . LEU B 1 26 ? -15.867 1.145 19.812 1 39.25 26 LEU B CA 1
ATOM 1528 C C . LEU B 1 26 ? -15.719 2.467 19.078 1 39.25 26 LEU B C 1
ATOM 1530 O O . LEU B 1 26 ? -15.852 3.539 19.672 1 39.25 26 LEU B O 1
ATOM 1534 N N . SER B 1 27 ? -14.781 2.703 18.25 1 45.22 27 SER B N 1
ATOM 1535 C CA . SER B 1 27 ? -15.07 4.004 17.656 1 45.22 27 SER B CA 1
ATOM 1536 C C . SER B 1 27 ? -16.078 3.875 16.516 1 45.22 27 SER B C 1
ATOM 1538 O O . SER B 1 27 ? -15.953 2.975 15.68 1 45.22 27 SER B O 1
ATOM 1540 N N . PRO B 1 28 ? -17.328 4.449 16.453 1 39.88 28 PRO B N 1
ATOM 1541 C CA . PRO B 1 28 ? -18.453 4.34 15.531 1 39.88 28 PRO B CA 1
ATOM 1542 C C . PRO B 1 28 ? -18.094 4.762 14.109 1 39.88 28 PRO B C 1
ATOM 1544 O O . PRO B 1 28 ? -17.297 5.68 13.922 1 39.88 28 PRO B O 1
ATOM 1547 N N . PRO B 1 29 ? -18.188 3.902 13.133 1 41.75 29 PRO B N 1
ATOM 1548 C CA . PRO B 1 29 ? -18.078 4.336 11.734 1 41.75 29 PRO B CA 1
ATOM 1549 C C . PRO B 1 29 ? -18.828 5.641 11.469 1 41.75 29 PRO B C 1
ATOM 1551 O O . PRO B 1 29 ? -19.984 5.797 11.898 1 41.75 29 PRO B O 1
ATOM 1554 N N . GLN B 1 30 ? -18.234 6.656 11.297 1 40.97 30 GLN B N 1
ATOM 1555 C CA . GLN B 1 30 ? -18.984 7.895 11.109 1 40.97 30 GLN B CA 1
ATOM 1556 C C . GLN B 1 30 ? -19.625 7.938 9.727 1 40.97 30 GLN B C 1
ATOM 1558 O O . GLN B 1 30 ? -18.984 7.605 8.727 1 40.97 30 GLN B O 1
ATOM 1563 N N . GLN B 1 31 ? -20.922 7.688 9.562 1 40.91 31 GLN B N 1
ATOM 1564 C CA . GLN B 1 31 ? -21.875 7.891 8.477 1 40.91 31 GLN B CA 1
ATOM 1565 C C . GLN B 1 31 ? -21.609 9.203 7.75 1 40.91 31 GLN B C 1
ATOM 1567 O O . GLN B 1 31 ? -21.484 10.258 8.383 1 40.91 31 GLN B O 1
ATOM 1572 N N . LEU B 1 32 ? -20.938 9.172 6.516 1 40.84 32 LEU B N 1
ATOM 1573 C CA . LEU B 1 32 ? -20.828 10.398 5.73 1 40.84 32 LEU B CA 1
ATOM 1574 C C . LEU B 1 32 ? -22.203 10.867 5.266 1 40.84 32 LEU B C 1
ATOM 1576 O O . LEU B 1 32 ? -22.891 10.156 4.543 1 40.84 32 LEU B O 1
ATOM 1580 N N . ALA B 1 33 ? -22.891 11.586 5.891 1 37.72 33 ALA B N 1
ATOM 1581 C CA . ALA B 1 33 ? -24.047 12.336 5.418 1 37.72 33 ALA B CA 1
ATOM 1582 C C . ALA B 1 33 ? -23.719 13.078 4.121 1 37.72 33 ALA B C 1
ATOM 1584 O O . ALA B 1 33 ? -22.562 13.297 3.799 1 37.72 33 ALA B O 1
ATOM 1585 N N . ALA B 1 34 ? -24.609 13.438 3.225 1 42.28 34 ALA B N 1
ATOM 1586 C CA . ALA B 1 34 ? -24.875 14.32 2.084 1 42.28 34 ALA B CA 1
ATOM 1587 C C . ALA B 1 34 ? -24.062 15.602 2.188 1 42.28 34 ALA B C 1
ATOM 1589 O O . ALA B 1 34 ? -24.359 16.469 3.012 1 42.28 34 ALA B O 1
ATOM 1590 N N . THR B 1 35 ? -22.516 15.828 2.562 1 55.31 35 THR B N 1
ATOM 1591 C CA . THR B 1 35 ? -22.156 17.016 3.336 1 55.31 35 THR B CA 1
ATOM 1592 C C . THR B 1 35 ? -21.719 18.156 2.414 1 55.31 35 THR B C 1
ATOM 1594 O O . THR B 1 35 ? -21.281 17.906 1.292 1 55.31 35 THR B O 1
ATOM 1597 N N . GLY B 1 36 ? -22.422 19.203 2.213 1 70.88 36 GLY B N 1
ATOM 1598 C CA . GLY B 1 36 ? -22.031 20.5 1.695 1 70.88 36 GLY B CA 1
ATOM 1599 C C . GLY B 1 36 ? -20.562 20.797 1.904 1 70.88 36 GLY B C 1
ATOM 1600 O O . GLY B 1 36 ? -20.141 21.969 1.831 1 70.88 36 GLY B O 1
ATOM 1601 N N . GLN B 1 37 ? -19.766 19.719 2.076 1 82.19 37 GLN B N 1
ATOM 1602 C CA . GLN B 1 37 ? -18.344 19.922 2.354 1 82.19 37 GLN B CA 1
ATOM 1603 C C . GLN B 1 37 ? -17.531 20 1.061 1 82.19 37 GLN B C 1
ATOM 1605 O O . GLN B 1 37 ? -17.906 19.422 0.045 1 82.19 37 GLN B O 1
ATOM 1610 N N . PRO B 1 38 ? -16.5 20.828 1.04 1 89.31 38 PRO B N 1
ATOM 1611 C CA . PRO B 1 38 ? -15.656 20.984 -0.14 1 89.31 38 PRO B CA 1
ATOM 1612 C C . PRO B 1 38 ? -14.742 19.781 -0.374 1 89.31 38 PRO B C 1
ATOM 1614 O O . PRO B 1 38 ? -13.82 19.844 -1.19 1 89.31 38 PRO B O 1
ATOM 1617 N N . PHE B 1 39 ? -14.906 18.734 0.398 1 90.94 39 PHE B N 1
ATOM 1618 C CA . PHE B 1 39 ? -14.125 17.516 0.232 1 90.94 39 PHE B CA 1
ATOM 1619 C C . PHE B 1 39 ? -15.039 16.281 0.176 1 90.94 39 PHE B C 1
ATOM 1621 O O . PHE B 1 39 ? -16.203 16.359 0.57 1 90.94 39 PHE B O 1
ATOM 1628 N N . ILE B 1 40 ? -14.57 15.258 -0.405 1 91.81 40 ILE B N 1
ATOM 1629 C CA . ILE B 1 40 ? -15.234 13.961 -0.357 1 91.81 40 ILE B CA 1
ATOM 1630 C C . ILE B 1 40 ? -14.414 12.992 0.491 1 91.81 40 ILE B C 1
ATOM 1632 O O . ILE B 1 40 ? -13.195 13.148 0.62 1 91.81 40 ILE B O 1
ATOM 1636 N N . LYS B 1 41 ? -15.133 12.094 1.132 1 90.94 41 LYS B N 1
ATOM 1637 C CA . LYS B 1 41 ? -14.523 11.031 1.92 1 90.94 41 LYS B CA 1
ATOM 1638 C C . LYS B 1 41 ? -15.039 9.656 1.49 1 90.94 41 LYS B C 1
ATOM 1640 O O . LYS B 1 41 ? -16.25 9.484 1.284 1 90.94 41 LYS B O 1
ATOM 1645 N N . LYS B 1 42 ? -14.117 8.766 1.265 1 94.19 42 LYS B N 1
ATOM 1646 C CA . LYS B 1 42 ? -14.477 7.363 1.059 1 94.19 42 LYS B CA 1
ATOM 1647 C C . LYS B 1 42 ? -13.859 6.477 2.139 1 94.19 42 LYS B C 1
ATOM 1649 O O . LYS B 1 42 ? -12.633 6.367 2.236 1 94.19 42 LYS B O 1
ATOM 1654 N N . ASN B 1 43 ? -14.719 5.918 2.951 1 95.5 43 ASN B N 1
ATOM 1655 C CA . ASN B 1 43 ? -14.25 5 3.982 1 95.5 43 ASN B CA 1
ATOM 1656 C C . ASN B 1 43 ? -13.906 3.633 3.402 1 95.5 43 ASN B C 1
ATOM 1658 O O . ASN B 1 43 ? -14.734 3.01 2.734 1 95.5 43 ASN B O 1
ATOM 1662 N N . MET B 1 44 ? -12.75 3.221 3.611 1 94.75 44 MET B N 1
ATOM 1663 C CA . MET B 1 44 ? -12.281 1.96 3.043 1 94.75 44 MET B CA 1
ATOM 1664 C C . MET B 1 44 ? -11.773 1.024 4.137 1 94.75 44 MET B C 1
ATOM 1666 O O . MET B 1 44 ? -10.961 1.42 4.969 1 94.75 44 MET B O 1
ATOM 1670 N N . LYS B 1 45 ? -12.211 -0.162 4.133 1 94.75 45 LYS B N 1
ATOM 1671 C CA . LYS B 1 45 ? -11.805 -1.2 5.074 1 94.75 45 LYS B CA 1
ATOM 1672 C C . LYS B 1 45 ? -10.844 -2.191 4.426 1 94.75 45 LYS B C 1
ATOM 1674 O O . LYS B 1 45 ? -10.82 -2.322 3.201 1 94.75 45 LYS B O 1
ATOM 1679 N N . PRO B 1 46 ? -9.953 -2.785 5.324 1 93.81 46 PRO B N 1
ATOM 1680 C CA . PRO B 1 46 ? -9.156 -3.863 4.73 1 93.81 46 PRO B CA 1
ATOM 1681 C C . PRO B 1 46 ? -10.008 -4.84 3.92 1 93.81 46 PRO B C 1
ATOM 1683 O O . PRO B 1 46 ? -11.125 -5.172 4.32 1 93.81 46 PRO B O 1
ATOM 1686 N N . SER B 1 47 ? -9.539 -5.188 2.766 1 94.38 47 SER B N 1
ATOM 1687 C CA . SER B 1 47 ? -10.258 -6.109 1.888 1 94.38 47 SER B CA 1
ATOM 1688 C C . SER B 1 47 ? -9.336 -7.207 1.367 1 94.38 47 SER B C 1
ATOM 1690 O O . SER B 1 47 ? -8.164 -6.957 1.074 1 94.38 47 SER B O 1
ATOM 1692 N N . ARG B 1 48 ? -9.883 -8.398 1.25 1 93.75 48 ARG B N 1
ATOM 1693 C CA . ARG B 1 48 ? -9.133 -9.523 0.697 1 93.75 48 ARG B CA 1
ATOM 1694 C C . ARG B 1 48 ? -8.961 -9.375 -0.811 1 93.75 48 ARG B C 1
ATOM 1696 O O . ARG B 1 48 ? -7.902 -9.703 -1.352 1 93.75 48 ARG B O 1
ATOM 1703 N N . THR B 1 49 ? -10.023 -8.922 -1.518 1 94.94 49 THR B N 1
ATOM 1704 C CA . THR B 1 49 ? -9.953 -8.711 -2.959 1 94.94 49 THR B CA 1
ATOM 1705 C C . THR B 1 49 ? -9.25 -7.398 -3.277 1 94.94 49 THR B C 1
ATOM 1707 O O . THR B 1 49 ? -9.289 -6.453 -2.486 1 94.94 49 THR B O 1
ATOM 1710 N N . VAL B 1 50 ? -8.602 -7.398 -4.426 1 95.38 50 VAL B N 1
ATOM 1711 C CA . VAL B 1 50 ? -7.867 -6.199 -4.816 1 95.38 50 VAL B CA 1
ATOM 1712 C C . VAL B 1 50 ? -8.328 -5.738 -6.199 1 95.38 50 VAL B C 1
ATOM 1714 O O . VAL B 1 50 ? -8.82 -6.543 -6.996 1 95.38 50 VAL B O 1
ATOM 1717 N N . ASP B 1 51 ? -8.25 -4.461 -6.426 1 94.19 51 ASP B N 1
ATOM 1718 C CA . ASP B 1 51 ? -8.461 -3.818 -7.719 1 94.19 51 ASP B CA 1
ATOM 1719 C C . ASP B 1 51 ? -7.383 -2.779 -8.008 1 94.19 51 ASP B C 1
ATOM 1721 O O . ASP B 1 51 ? -7.574 -1.59 -7.75 1 94.19 51 ASP B O 1
ATOM 1725 N N . PRO B 1 52 ? -6.258 -3.25 -8.609 1 90.25 52 PRO B N 1
ATOM 1726 C CA . PRO B 1 52 ? -5.125 -2.35 -8.828 1 90.25 52 PRO B CA 1
ATOM 1727 C C . PRO B 1 52 ? -5.477 -1.161 -9.719 1 90.25 52 PRO B C 1
ATOM 1729 O O . PRO B 1 52 ? -4.719 -0.192 -9.789 1 90.25 52 PRO B O 1
ATOM 1732 N N . LYS B 1 53 ? -6.637 -1.163 -10.391 1 91.19 53 LYS B N 1
ATOM 1733 C CA . LYS B 1 53 ? -7.031 -0.08 -11.281 1 91.19 53 LYS B CA 1
ATOM 1734 C C . LYS B 1 53 ? -7.84 0.979 -10.547 1 91.19 53 LYS B C 1
ATOM 1736 O O . LYS B 1 53 ? -8.086 2.066 -11.07 1 91.19 53 LYS B O 1
ATOM 1741 N N . ASP B 1 54 ? -8.32 0.701 -9.328 1 94.25 54 ASP B N 1
ATOM 1742 C CA . ASP B 1 54 ? -9.109 1.641 -8.531 1 94.25 54 ASP B CA 1
ATOM 1743 C C . ASP B 1 54 ? -8.211 2.674 -7.855 1 94.25 54 ASP B C 1
ATOM 1745 O O . ASP B 1 54 ? -7.43 2.336 -6.965 1 94.25 54 ASP B O 1
ATOM 1749 N N . PRO B 1 55 ? -8.375 3.949 -8.242 1 93.88 55 PRO B N 1
ATOM 1750 C CA . PRO B 1 55 ? -7.516 4.973 -7.645 1 93.88 55 PRO B CA 1
ATOM 1751 C C . PRO B 1 55 ? -7.68 5.078 -6.133 1 93.88 55 PRO B C 1
ATOM 1753 O O . PRO B 1 55 ? -6.719 5.375 -5.418 1 93.88 55 PRO B O 1
ATOM 1756 N N . PHE B 1 56 ? -8.875 4.844 -5.637 1 94.19 56 PHE B N 1
ATOM 1757 C CA . PHE B 1 56 ? -9.078 4.898 -4.195 1 94.19 56 PHE B CA 1
ATOM 1758 C C . PHE B 1 56 ? -8.336 3.758 -3.506 1 94.19 56 PHE B C 1
ATOM 1760 O O . PHE B 1 56 ? -7.805 3.932 -2.404 1 94.19 56 PHE B O 1
ATOM 1767 N N . GLU B 1 57 ? -8.258 2.623 -4.113 1 96.19 57 GLU B N 1
ATOM 1768 C CA . GLU B 1 57 ? -7.488 1.521 -3.543 1 96.19 57 GLU B CA 1
ATOM 1769 C C . GLU B 1 57 ? -5.992 1.839 -3.535 1 96.19 57 GLU B C 1
ATOM 1771 O O . GLU B 1 57 ? -5.277 1.457 -2.607 1 96.19 57 GLU B O 1
ATOM 1776 N N . ASN B 1 58 ? -5.566 2.521 -4.652 1 96.12 58 ASN B N 1
ATOM 1777 C CA . ASN B 1 58 ? -4.168 2.941 -4.66 1 96.12 58 ASN B CA 1
ATOM 1778 C C . ASN B 1 58 ? -3.852 3.848 -3.4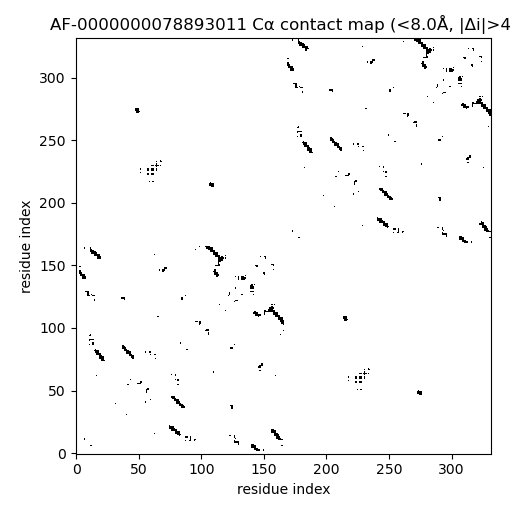75 1 96.12 58 ASN B C 1
ATOM 1780 O O . ASN B 1 58 ? -2.826 3.676 -2.812 1 96.12 58 ASN B O 1
ATOM 1784 N N . PHE B 1 59 ? -4.785 4.793 -3.24 1 94.19 59 PHE B N 1
ATOM 1785 C CA . PHE B 1 59 ? -4.605 5.684 -2.1 1 94.19 59 PHE B CA 1
ATOM 1786 C C . PHE B 1 59 ? -4.641 4.902 -0.792 1 94.19 59 PHE B C 1
ATOM 1788 O O . PHE B 1 59 ? -3.781 5.09 0.072 1 94.19 59 PHE B O 1
ATOM 1795 N N . TYR B 1 60 ? -5.598 4.039 -0.663 1 97 60 TYR B N 1
ATOM 1796 C CA . TYR B 1 60 ? -5.699 3.213 0.537 1 97 60 TYR B CA 1
ATOM 1797 C C . TYR B 1 60 ? -4.406 2.439 0.773 1 97 60 TYR B C 1
ATOM 1799 O O . TYR B 1 60 ? -3.883 2.42 1.89 1 97 60 TYR B O 1
ATOM 1807 N N . ASN B 1 61 ? -3.889 1.77 -0.276 1 97.25 61 ASN B N 1
ATOM 1808 C CA . ASN B 1 61 ? -2.701 0.934 -0.144 1 97.25 61 ASN B CA 1
ATOM 1809 C C . ASN B 1 61 ? -1.483 1.754 0.276 1 97.25 61 ASN B C 1
ATOM 1811 O O . ASN B 1 61 ? -0.642 1.277 1.04 1 97.25 61 ASN B O 1
ATOM 1815 N N . LEU B 1 62 ? -1.326 2.936 -0.304 1 96.69 62 LEU B N 1
ATOM 1816 C CA . LEU B 1 62 ? -0.241 3.828 0.09 1 96.69 62 LEU B CA 1
ATOM 1817 C C . LEU B 1 62 ? -0.304 4.133 1.583 1 96.69 62 LEU B C 1
ATOM 1819 O O . LEU B 1 62 ? 0.694 3.988 2.293 1 96.69 62 LEU B O 1
ATOM 1823 N N . ALA B 1 63 ? -1.515 4.527 2.096 1 96.69 63 ALA B N 1
ATOM 1824 C CA . ALA B 1 63 ? -1.693 4.867 3.504 1 96.69 63 ALA B CA 1
ATOM 1825 C C . ALA B 1 63 ? -1.499 3.641 4.395 1 96.69 63 ALA B C 1
ATOM 1827 O O . ALA B 1 63 ? -0.826 3.713 5.422 1 96.69 63 ALA B O 1
ATOM 1828 N N . ALA B 1 64 ? -2.08 2.553 4.008 1 96.56 64 ALA B N 1
ATOM 1829 C CA . ALA B 1 64 ? -2.016 1.325 4.797 1 96.56 64 ALA B CA 1
ATOM 1830 C C . ALA B 1 64 ? -0.581 0.816 4.902 1 96.56 64 ALA B C 1
ATOM 1832 O O . ALA B 1 64 ? -0.136 0.415 5.98 1 96.56 64 ALA B O 1
ATOM 1833 N N . GLN B 1 65 ? 0.128 0.816 3.758 1 95.88 65 GLN B N 1
ATOM 1834 C CA . GLN B 1 65 ? 1.518 0.371 3.795 1 95.88 65 GLN B CA 1
ATOM 1835 C C . GLN B 1 65 ? 2.348 1.236 4.738 1 95.88 65 GLN B C 1
ATOM 1837 O O . GLN B 1 65 ? 3.166 0.721 5.504 1 95.88 65 GLN B O 1
ATOM 1842 N N . HIS B 1 66 ? 2.172 2.523 4.652 1 95.25 66 HIS B N 1
ATOM 1843 C CA . HIS B 1 66 ? 2.91 3.434 5.52 1 95.25 66 HIS B CA 1
ATOM 1844 C C . HIS B 1 66 ? 2.607 3.162 6.988 1 95.25 66 HIS B C 1
ATOM 1846 O O . HIS B 1 66 ? 3.525 3.062 7.809 1 95.25 66 HIS B O 1
ATOM 1852 N N . TYR B 1 67 ? 1.31 3.053 7.348 1 95.06 67 TYR B N 1
ATOM 1853 C CA . TYR B 1 67 ? 0.898 2.771 8.719 1 95.06 67 TYR B CA 1
ATOM 1854 C C . TYR B 1 67 ? 1.526 1.478 9.219 1 95.06 67 TYR B C 1
ATOM 1856 O O . TYR B 1 67 ? 2.107 1.444 10.305 1 95.06 67 TYR B O 1
ATOM 1864 N N . LEU B 1 68 ? 1.4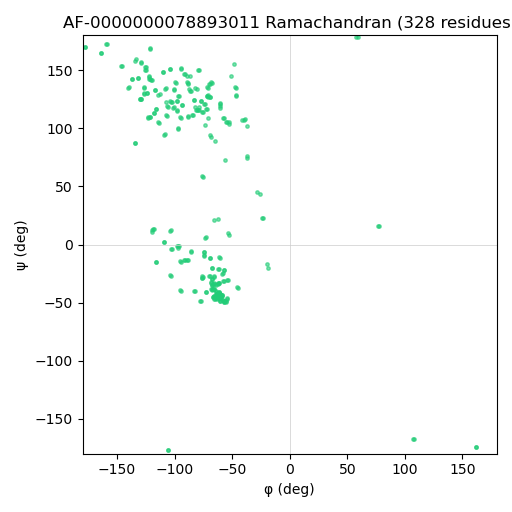55 0.439 8.461 1 94 68 LEU B N 1
ATOM 1865 C CA . LEU B 1 68 ? 1.92 -0.882 8.867 1 94 68 LEU B CA 1
ATOM 1866 C C . LEU B 1 68 ? 3.439 -0.91 8.992 1 94 68 LEU B C 1
ATOM 1868 O O . LEU B 1 68 ? 3.986 -1.619 9.836 1 94 68 LEU B O 1
ATOM 1872 N N . SER B 1 69 ? 4.102 -0.133 8.156 1 92.94 69 SER B N 1
ATOM 1873 C CA . SER B 1 69 ? 5.562 -0.1 8.188 1 92.94 69 SER B CA 1
ATOM 1874 C C . SER B 1 69 ? 6.07 0.715 9.375 1 92.94 69 SER B C 1
ATOM 1876 O O . SER B 1 69 ? 7.172 0.473 9.867 1 92.94 69 SER B O 1
ATOM 1878 N N . LYS B 1 70 ? 5.289 1.688 9.789 1 91.25 70 LYS B N 1
ATOM 1879 C CA . LYS B 1 70 ? 5.777 2.639 10.781 1 91.25 70 LYS B CA 1
ATOM 1880 C C . LYS B 1 70 ? 5.195 2.334 12.164 1 91.25 70 LYS B C 1
ATOM 1882 O O . LYS B 1 70 ? 5.762 2.73 13.18 1 91.25 70 LYS B O 1
ATOM 1887 N N . CYS B 1 71 ? 4.016 1.716 12.203 1 88.69 71 CYS B N 1
ATOM 1888 C CA . CYS B 1 71 ? 3.338 1.468 13.477 1 88.69 71 CYS B CA 1
ATOM 1889 C C . CYS B 1 71 ? 4.02 0.344 14.242 1 88.69 71 CYS B C 1
ATOM 1891 O O . CYS B 1 71 ? 4.105 -0.785 13.758 1 88.69 71 CYS B O 1
ATOM 1893 N N . GLN B 1 72 ? 4.457 0.624 15.367 1 82.25 72 GLN B N 1
ATOM 1894 C CA . GLN B 1 72 ? 5.203 -0.335 16.172 1 82.25 72 GLN B CA 1
ATOM 1895 C C . GLN B 1 72 ? 4.281 -1.062 17.156 1 82.25 72 GLN B C 1
ATOM 1897 O O . GLN B 1 72 ? 4.648 -2.104 17.703 1 82.25 72 GLN B O 1
ATOM 1902 N N . THR B 1 73 ? 3.145 -0.405 17.203 1 73.81 73 THR B N 1
ATOM 1903 C CA . THR B 1 73 ? 2.16 -1.062 18.047 1 73.81 73 THR B CA 1
ATOM 1904 C C . THR B 1 73 ? 1.34 -2.07 17.25 1 73.81 73 THR B C 1
ATOM 1906 O O . THR B 1 73 ? 1.307 -2.014 16.016 1 73.81 73 THR B O 1
ATOM 1909 N N . LYS B 1 74 ? 1.025 -3.234 17.75 1 75.12 74 LYS B N 1
ATOM 1910 C CA . LYS B 1 74 ? 0.229 -4.285 17.125 1 75.12 74 LYS B CA 1
ATOM 1911 C C . LYS B 1 74 ? -1.217 -3.836 16.922 1 75.12 74 LYS B C 1
ATOM 1913 O O . LYS B 1 74 ? -2.131 -4.664 16.906 1 75.12 74 LYS B O 1
ATOM 1918 N N . LYS B 1 75 ? -1.496 -2.4 16.906 1 86.69 75 LYS B N 1
ATOM 1919 C CA . LYS B 1 75 ? -2.842 -1.928 16.609 1 86.69 75 LYS B CA 1
ATOM 1920 C C . LYS B 1 75 ? -3.168 -2.129 15.125 1 86.69 75 LYS B C 1
ATOM 1922 O O . LYS B 1 75 ? -2.389 -1.737 14.25 1 86.69 75 LYS B O 1
ATOM 1927 N N . GLU B 1 76 ? -4.262 -2.59 14.883 1 90.81 76 GLU B N 1
ATOM 1928 C CA . GLU B 1 76 ? -4.656 -2.924 13.516 1 90.81 76 GLU B CA 1
ATOM 1929 C C . GLU B 1 76 ? -5.426 -1.774 12.867 1 90.81 76 GLU B C 1
ATOM 1931 O O . GLU B 1 76 ? -6.074 -0.987 13.562 1 90.81 76 GLU B O 1
ATOM 1936 N N . ILE B 1 77 ? -5.332 -1.655 11.586 1 92.94 77 ILE B N 1
ATOM 1937 C CA . ILE B 1 77 ? -6.164 -0.724 10.828 1 92.94 77 ILE B CA 1
ATOM 1938 C C . ILE B 1 77 ? -7.602 -1.236 10.781 1 92.94 77 ILE B C 1
ATOM 1940 O O . ILE B 1 77 ? -7.863 -2.322 10.258 1 92.94 77 ILE B O 1
ATOM 1944 N N . GLU B 1 78 ? -8.562 -0.492 11.359 1 94.31 78 GLU B N 1
ATOM 1945 C CA . GLU B 1 78 ? -9.977 -0.803 11.172 1 94.31 78 GLU B CA 1
ATOM 1946 C C . GLU B 1 78 ? -10.477 -0.332 9.812 1 94.31 78 GLU B C 1
ATOM 1948 O O . GLU B 1 78 ? -11.133 -1.085 9.086 1 94.31 78 GLU B O 1
ATOM 1953 N N . SER B 1 79 ? -10.195 0.832 9.484 1 95.25 79 SER B N 1
ATOM 1954 C CA . SER B 1 79 ? -10.516 1.43 8.188 1 95.25 79 SER B CA 1
ATOM 1955 C C . SER B 1 79 ? -9.703 2.701 7.953 1 95.25 79 SER B C 1
ATOM 1957 O O . SER B 1 79 ? -9.047 3.203 8.867 1 95.25 79 SER B O 1
ATOM 1959 N N . ILE B 1 80 ? -9.656 3.145 6.766 1 95.06 80 ILE B N 1
ATOM 1960 C CA . ILE B 1 80 ? -9.047 4.41 6.375 1 95.06 80 ILE B CA 1
ATOM 1961 C C . ILE B 1 80 ? -10.023 5.207 5.516 1 95.06 80 ILE B C 1
ATOM 1963 O O . ILE B 1 80 ? -10.586 4.68 4.555 1 95.06 80 ILE B O 1
ATOM 1967 N N . ASP B 1 81 ? -10.344 6.469 5.887 1 94.94 81 ASP B N 1
ATOM 1968 C CA . ASP B 1 81 ? -11.008 7.395 4.977 1 94.94 81 ASP B CA 1
ATOM 1969 C C . ASP B 1 81 ? -10.008 8.031 4.012 1 94.94 81 ASP B C 1
ATOM 1971 O O . ASP B 1 81 ? -9.062 8.695 4.441 1 94.94 81 ASP B O 1
ATOM 1975 N N . VAL B 1 82 ? -10.156 7.758 2.766 1 94.62 82 VAL B N 1
ATOM 1976 C CA . VAL B 1 82 ? -9.445 8.516 1.741 1 94.62 82 VAL B CA 1
ATOM 1977 C C . VAL B 1 82 ? -10.195 9.805 1.427 1 94.62 82 VAL B C 1
ATOM 1979 O O . VAL B 1 82 ? -11.383 9.766 1.09 1 94.62 82 VAL B O 1
ATOM 1982 N N . VAL B 1 83 ? -9.5 10.945 1.552 1 92.69 83 VAL B N 1
ATOM 1983 C CA . VAL B 1 83 ? -10.133 12.258 1.439 1 92.69 83 VAL B CA 1
ATOM 1984 C C . VAL B 1 83 ? -9.555 13.008 0.248 1 92.69 83 VAL B C 1
ATOM 1986 O O . VAL B 1 83 ? -8.336 13.031 0.053 1 92.69 83 VAL B O 1
ATOM 1989 N N . ILE B 1 84 ? -10.438 13.555 -0.51 1 90.69 84 ILE B N 1
ATOM 1990 C CA . ILE B 1 84 ? -10.016 14.383 -1.632 1 90.69 84 ILE B CA 1
ATOM 1991 C C . ILE B 1 84 ? -10.586 15.789 -1.479 1 90.69 84 ILE B C 1
ATOM 1993 O O . ILE B 1 84 ? -11.805 15.969 -1.437 1 90.69 84 ILE B O 1
ATOM 1997 N N . ASN B 1 85 ? -9.852 16.703 -1.226 1 90.69 85 ASN B N 1
ATOM 1998 C CA . ASN B 1 85 ? -10.141 18.125 -1.309 1 90.69 85 ASN B CA 1
ATOM 1999 C C . ASN B 1 85 ? -9.32 18.812 -2.396 1 90.69 85 ASN B C 1
ATOM 2001 O O . ASN B 1 85 ? -8.133 19.094 -2.203 1 90.69 85 ASN B O 1
ATOM 2005 N N . ASN B 1 86 ? -9.938 19.109 -3.477 1 91.5 86 ASN B N 1
ATOM 2006 C CA . ASN B 1 86 ? -9.234 19.609 -4.652 1 91.5 86 ASN B CA 1
ATOM 2007 C C . ASN B 1 86 ? -8.609 20.984 -4.395 1 91.5 86 ASN B C 1
ATOM 2009 O O . ASN B 1 86 ? -7.547 21.297 -4.938 1 91.5 86 ASN B O 1
ATOM 2013 N N . GLN B 1 87 ? -9.266 21.781 -3.588 1 90.62 87 GLN B N 1
ATOM 2014 C CA . GLN B 1 87 ? -8.703 23.094 -3.271 1 90.62 87 GLN B CA 1
ATOM 2015 C C . GLN B 1 87 ? -7.402 22.953 -2.486 1 90.62 87 GLN B C 1
ATOM 2017 O O . GLN B 1 87 ? -6.406 23.609 -2.803 1 90.62 87 GLN B O 1
ATOM 2022 N N . LEU B 1 88 ? -7.387 22.078 -1.51 1 88.75 88 LEU B N 1
ATOM 2023 C CA . LEU B 1 88 ? -6.18 21.859 -0.72 1 88.75 88 LEU B CA 1
ATOM 2024 C C . LEU B 1 88 ? -5.09 21.203 -1.563 1 88.75 88 LEU B C 1
ATOM 2026 O O . LEU B 1 88 ? -3.908 21.516 -1.409 1 88.75 88 LEU B O 1
ATOM 2030 N N . LEU B 1 89 ? -5.516 20.281 -2.416 1 91.81 89 LEU B N 1
ATOM 2031 C CA . LEU B 1 89 ? -4.562 19.625 -3.303 1 91.81 89 LEU B CA 1
ATOM 2032 C C . LEU B 1 89 ? -3.859 20.656 -4.195 1 91.81 89 LEU B C 1
ATOM 2034 O O . LEU B 1 89 ? -2.641 20.594 -4.367 1 91.81 89 LEU B O 1
ATOM 2038 N N . GLN B 1 90 ? -4.625 21.609 -4.734 1 92.25 90 GLN B N 1
ATOM 2039 C CA . GLN B 1 90 ? -4.059 22.641 -5.598 1 92.25 90 GLN B CA 1
ATOM 2040 C C . GLN B 1 90 ? -3.051 23.484 -4.84 1 92.25 90 GLN B C 1
ATOM 2042 O O . GLN B 1 90 ? -1.985 23.812 -5.367 1 92.25 90 GLN B O 1
ATOM 2047 N N . LYS B 1 91 ? -3.379 23.859 -3.594 1 90.19 91 LYS B N 1
ATOM 2048 C CA . LYS B 1 91 ? -2.467 24.656 -2.77 1 90.19 91 LYS B CA 1
ATOM 2049 C C . LYS B 1 91 ? -1.183 23.891 -2.479 1 90.19 91 LYS B C 1
ATO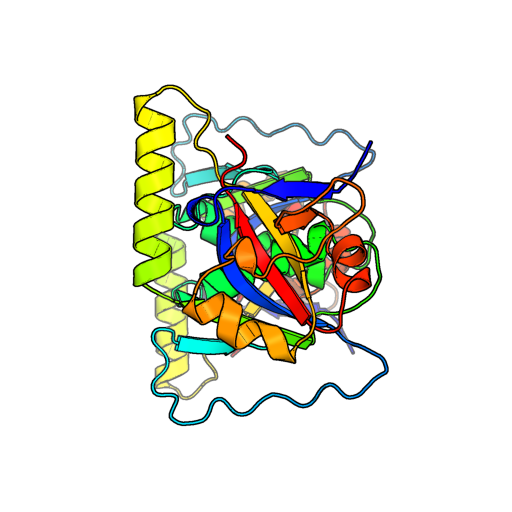M 2051 O O . LYS B 1 91 ? -0.089 24.453 -2.521 1 90.19 91 LYS B O 1
ATOM 2056 N N . PHE B 1 92 ? -1.296 22.625 -2.16 1 91.44 92 PHE B N 1
ATOM 2057 C CA . PHE B 1 92 ? -0.153 21.766 -1.88 1 91.44 92 PHE B CA 1
ATOM 2058 C C . PHE B 1 92 ? 0.758 21.656 -3.098 1 91.44 92 PHE B C 1
ATOM 2060 O O . PHE B 1 92 ? 1.977 21.797 -2.98 1 91.44 92 PHE B O 1
ATOM 2067 N N . GLU B 1 93 ? 0.147 21.438 -4.312 1 93.56 93 GLU B N 1
ATOM 2068 C CA . GLU B 1 93 ? 0.907 21.312 -5.551 1 93.56 93 GLU B CA 1
ATOM 2069 C C . GLU B 1 93 ? 1.595 22.625 -5.906 1 93.56 93 GLU B C 1
ATOM 2071 O O . GLU B 1 93 ? 2.717 22.625 -6.414 1 93.56 93 GLU B O 1
ATOM 2076 N N . ALA B 1 94 ? 0.921 23.734 -5.672 1 94.44 94 ALA B N 1
ATOM 2077 C CA . ALA B 1 94 ? 1.526 25.047 -5.895 1 94.44 94 ALA B CA 1
ATOM 2078 C C . ALA B 1 94 ? 2.746 25.234 -5 1 94.44 94 ALA B C 1
ATOM 2080 O O . ALA B 1 94 ? 3.77 25.766 -5.445 1 94.44 94 ALA B O 1
ATOM 2081 N N . LYS B 1 95 ? 2.654 24.828 -3.717 1 91.81 95 LYS B N 1
ATOM 2082 C CA . LYS B 1 95 ? 3.773 24.922 -2.783 1 91.81 95 LYS B CA 1
ATOM 2083 C C . LYS B 1 95 ? 4.949 24.062 -3.236 1 91.81 95 LYS B C 1
ATOM 2085 O O . LYS B 1 95 ? 6.105 24.469 -3.129 1 91.81 95 LYS B O 1
ATOM 2090 N N . GLN B 1 96 ? 4.652 22.875 -3.703 1 92.94 96 GLN B N 1
ATOM 2091 C CA . GLN B 1 96 ? 5.695 21.984 -4.211 1 92.94 96 GLN B CA 1
ATOM 2092 C C . GLN B 1 96 ? 6.43 22.625 -5.387 1 92.94 96 GLN B C 1
ATOM 2094 O O . GLN B 1 96 ? 7.66 22.562 -5.457 1 92.94 96 GLN B O 1
ATOM 2099 N N . LYS B 1 97 ? 5.676 23.234 -6.285 1 95.5 97 LYS B N 1
ATOM 2100 C CA . LYS B 1 97 ? 6.262 23.938 -7.43 1 95.5 97 LYS B CA 1
ATOM 2101 C C . LYS B 1 97 ? 7.129 25.109 -6.973 1 95.5 97 LYS B C 1
ATOM 2103 O O . LYS B 1 97 ? 8.195 25.359 -7.547 1 95.5 97 LYS B O 1
ATOM 2108 N N . GLU B 1 98 ? 6.668 25.859 -6.008 1 95.19 98 GLU B N 1
ATOM 2109 C CA . GLU B 1 98 ? 7.445 26.953 -5.441 1 95.19 98 GLU B CA 1
ATOM 2110 C C . GLU B 1 98 ? 8.781 26.469 -4.891 1 95.19 98 GLU B C 1
ATOM 2112 O O . GLU B 1 98 ? 9.828 27.062 -5.148 1 95.19 98 GLU B O 1
ATOM 2117 N N . PHE B 1 99 ? 8.734 25.312 -4.051 1 92.06 99 PHE B N 1
ATOM 2118 C CA . PHE B 1 99 ? 9.953 24.703 -3.529 1 92.06 99 PHE B CA 1
ATOM 2119 C C . PHE B 1 99 ? 10.922 24.375 -4.664 1 92.06 99 PHE B C 1
ATOM 2121 O O . PHE B 1 99 ? 12.102 24.703 -4.594 1 92.06 99 PHE B O 1
ATOM 2128 N N . LYS B 1 100 ? 10.375 23.766 -5.707 1 93.94 100 LYS B N 1
ATOM 2129 C CA . LYS B 1 100 ? 11.195 23.359 -6.848 1 93.94 100 LYS B CA 1
ATOM 2130 C C . LYS B 1 100 ? 11.859 24.562 -7.504 1 93.94 100 LYS B C 1
ATOM 2132 O O . LYS B 1 100 ? 13.055 24.547 -7.781 1 93.94 100 LYS B O 1
ATOM 2137 N N . SER B 1 101 ? 11.18 25.609 -7.746 1 97 101 SER B N 1
ATOM 2138 C CA . SER B 1 101 ? 11.68 26.812 -8.422 1 97 101 SER B CA 1
ATOM 2139 C C . SER B 1 101 ? 12.75 27.5 -7.59 1 97 101 SER B C 1
ATOM 2141 O O . SER B 1 101 ? 13.648 28.141 -8.141 1 97 101 SER B O 1
ATOM 2143 N N . LYS B 1 102 ? 12.742 27.391 -6.289 1 96.56 102 LYS B N 1
ATOM 2144 C CA . LYS B 1 102 ? 13.672 28.062 -5.387 1 96.56 102 LYS B CA 1
ATOM 2145 C C . LYS B 1 102 ? 14.828 27.141 -5.008 1 96.56 102 LYS B C 1
ATOM 2147 O O . LYS B 1 102 ? 15.672 27.5 -4.18 1 96.56 102 LYS B O 1
ATOM 2152 N N . GLY B 1 103 ? 14.758 25.922 -5.535 1 95.12 103 GLY B N 1
ATOM 2153 C CA . GLY B 1 103 ? 15.812 24.969 -5.23 1 95.12 103 GLY B CA 1
ATOM 2154 C C . GLY B 1 103 ? 15.68 24.359 -3.846 1 95.12 103 GLY B C 1
ATOM 2155 O O . GLY B 1 103 ? 16.656 23.875 -3.281 1 95.12 103 GLY B O 1
ATOM 2156 N N . ILE B 1 104 ? 14.492 24.484 -3.211 1 90.06 104 ILE B N 1
ATOM 2157 C CA . ILE B 1 104 ? 14.18 23.828 -1.945 1 90.06 104 ILE B CA 1
ATOM 2158 C C . ILE B 1 104 ? 13.758 22.391 -2.203 1 90.06 104 ILE B C 1
ATOM 2160 O O . ILE B 1 104 ? 13.023 22.109 -3.154 1 90.06 104 ILE B O 1
ATOM 2164 N N . PRO B 1 105 ? 14.258 21.406 -1.456 1 89.25 105 PRO B N 1
ATOM 2165 C CA . PRO B 1 105 ? 13.781 20.031 -1.644 1 89.25 105 PRO B CA 1
ATOM 2166 C C . PRO B 1 105 ? 12.258 19.938 -1.706 1 89.25 105 PRO B C 1
ATOM 2168 O O . PRO B 1 105 ? 11.57 20.469 -0.836 1 89.25 105 PRO B O 1
ATOM 2171 N N . ASP B 1 106 ? 11.742 19.266 -2.779 1 91.69 106 ASP B N 1
ATOM 2172 C CA . ASP B 1 106 ? 10.305 19.25 -3.016 1 91.69 106 ASP B CA 1
ATOM 2173 C C . ASP B 1 106 ? 9.75 17.828 -2.953 1 91.69 106 ASP B C 1
ATOM 2175 O O . ASP B 1 106 ? 8.602 17.578 -3.348 1 91.69 106 ASP B O 1
ATOM 2179 N N . GLY B 1 107 ? 10.547 16.875 -2.441 1 91.38 107 GLY B N 1
ATOM 2180 C CA . GLY B 1 107 ? 10.039 15.523 -2.229 1 91.38 107 GLY B CA 1
ATOM 2181 C C . GLY B 1 107 ? 9.047 15.43 -1.086 1 91.38 107 GLY B C 1
ATOM 2182 O O . GLY B 1 107 ? 9.297 15.953 0.003 1 91.38 107 GLY B O 1
ATOM 2183 N N . GLU B 1 108 ? 7.898 14.852 -1.304 1 93.06 108 GLU B N 1
ATOM 2184 C CA . GLU B 1 108 ? 6.898 14.773 -0.242 1 93.06 108 GLU B CA 1
ATOM 2185 C C . GLU B 1 108 ? 7.043 13.477 0.55 1 93.06 108 GLU B C 1
ATOM 2187 O O . GLU B 1 108 ? 7.48 12.453 0.009 1 93.06 108 GLU B O 1
ATOM 2192 N N . ILE B 1 109 ? 6.75 13.547 1.784 1 93.25 109 ILE B N 1
ATOM 2193 C CA . ILE B 1 109 ? 6.699 12.391 2.672 1 93.25 109 ILE B CA 1
ATOM 2194 C C . ILE B 1 109 ? 5.305 12.266 3.279 1 93.25 109 ILE B C 1
ATOM 2196 O O . ILE B 1 109 ? 4.465 13.156 3.109 1 93.25 109 ILE B O 1
ATOM 2200 N N . LEU B 1 110 ? 5.035 11.125 3.92 1 93.31 110 LEU B N 1
ATOM 2201 C CA . LEU B 1 110 ? 3.812 10.945 4.695 1 93.31 110 LEU B CA 1
ATOM 2202 C C . LEU B 1 110 ? 4.086 11.125 6.188 1 93.31 110 LEU B C 1
ATOM 2204 O O . LEU B 1 110 ? 5.102 10.648 6.695 1 93.31 110 LEU B O 1
ATOM 2208 N N . ALA B 1 111 ? 3.289 11.852 6.816 1 91.19 111 ALA B N 1
ATOM 2209 C CA . ALA B 1 111 ? 3.41 12.047 8.258 1 91.19 111 ALA B CA 1
ATOM 2210 C C . ALA B 1 111 ? 2.037 12.203 8.906 1 91.19 111 ALA B C 1
ATOM 2212 O O . ALA B 1 111 ? 1.083 12.633 8.258 1 91.19 111 ALA B O 1
ATOM 2213 N N . TYR B 1 112 ? 1.99 11.828 10.195 1 90.81 112 TYR B N 1
ATOM 2214 C CA . TYR B 1 112 ? 0.735 11.789 10.938 1 90.81 112 TYR B CA 1
ATOM 2215 C C . TYR B 1 112 ? 0.565 13.039 11.789 1 90.81 112 TYR B C 1
ATOM 2217 O O . TYR B 1 112 ? 1.528 13.531 12.383 1 90.81 112 TYR B O 1
ATOM 2225 N N . HIS B 1 113 ? -0.633 13.57 11.836 1 88 113 HIS B N 1
ATOM 2226 C CA . HIS B 1 113 ? -1.099 14.609 12.75 1 88 113 HIS B CA 1
ATOM 2227 C C . HIS B 1 113 ? -2.211 14.086 13.656 1 88 113 HIS B C 1
ATOM 2229 O O . HIS B 1 113 ? -3.238 13.602 13.172 1 88 113 HIS B O 1
ATOM 2235 N N . GLY B 1 114 ? -1.951 14.055 14.93 1 87.62 114 GLY B N 1
ATOM 2236 C CA . GLY B 1 114 ? -2.965 13.688 15.906 1 87.62 114 GLY B CA 1
ATOM 2237 C C . GLY B 1 114 ? -3.785 14.875 16.391 1 87.62 114 GLY B C 1
ATOM 2238 O O . GLY B 1 114 ? -3.246 15.961 16.609 1 87.62 114 GLY B O 1
ATOM 2239 N N . THR B 1 115 ? -5.086 14.734 16.531 1 83.56 115 THR B N 1
ATOM 2240 C CA . THR B 1 115 ? -6.012 15.773 16.969 1 83.56 115 THR B CA 1
ATOM 2241 C C . THR B 1 115 ? -7.293 15.156 17.516 1 83.56 115 THR B C 1
ATOM 2243 O O . THR B 1 115 ? -7.449 13.938 17.531 1 83.56 115 THR B O 1
ATOM 2246 N N . ARG B 1 116 ? -8.141 15.953 18.078 1 86.06 116 ARG B N 1
ATOM 2247 C CA . ARG B 1 116 ? -9.469 15.461 18.438 1 86.06 116 ARG B CA 1
ATOM 2248 C C . ARG B 1 116 ? -10.289 15.156 17.188 1 86.06 116 ARG B C 1
ATOM 2250 O O . ARG B 1 116 ? -10.25 15.914 16.219 1 86.06 116 ARG B O 1
ATOM 2257 N N . SER B 1 117 ? -11.062 14.023 17.219 1 88.38 117 SER B N 1
ATOM 2258 C CA . SER B 1 117 ? -11.891 13.625 16.078 1 88.38 117 SER B CA 1
ATOM 2259 C C . SER B 1 117 ? -12.836 14.75 15.664 1 88.38 117 SER B C 1
ATOM 2261 O O . SER B 1 117 ? -13.141 14.914 14.484 1 88.38 117 SER B O 1
ATOM 2263 N N . ALA B 1 118 ? -13.266 15.578 16.578 1 87.19 118 ALA B N 1
ATOM 2264 C CA . ALA B 1 118 ? -14.203 16.672 16.328 1 87.19 118 ALA B CA 1
ATOM 2265 C C . ALA B 1 118 ? -13.562 17.75 15.453 1 87.19 118 ALA B C 1
ATOM 2267 O O . ALA B 1 118 ? -14.266 18.547 14.836 1 87.19 118 ALA B O 1
ATOM 2268 N N . ASN B 1 119 ? -12.203 17.812 15.375 1 84.62 119 ASN B N 1
ATOM 2269 C CA . ASN B 1 119 ? -11.484 18.844 14.633 1 84.62 119 ASN B CA 1
ATOM 2270 C C . ASN B 1 119 ? -11.258 18.438 13.18 1 84.62 119 ASN B C 1
ATOM 2272 O O . ASN B 1 119 ? -10.906 19.266 12.344 1 84.62 119 ASN B O 1
ATOM 2276 N N . ILE B 1 120 ? -11.461 17.188 12.852 1 87.62 120 ILE B N 1
ATOM 2277 C CA . ILE B 1 120 ? -10.984 16.625 11.602 1 87.62 120 ILE B CA 1
ATOM 2278 C C . ILE B 1 120 ? -11.711 17.281 10.43 1 87.62 120 ILE B C 1
ATOM 2280 O O . ILE B 1 120 ? -11.07 17.734 9.477 1 87.62 120 ILE B O 1
ATOM 2284 N N . ASP B 1 121 ? -13.031 17.391 10.531 1 86.5 121 ASP B N 1
ATOM 2285 C CA . ASP B 1 121 ? -13.75 17.984 9.406 1 86.5 121 ASP B CA 1
ATOM 2286 C C . ASP B 1 121 ? -13.297 19.422 9.164 1 86.5 121 ASP B C 1
ATOM 2288 O O . ASP B 1 121 ? -13.203 19.859 8.016 1 86.5 121 ASP B O 1
ATOM 2292 N N . SER B 1 122 ? -13.109 20.141 10.211 1 86.38 122 SER B N 1
ATOM 2293 C CA . SER B 1 122 ? -12.617 21.516 10.07 1 86.38 122 SER B CA 1
ATOM 2294 C C . SER B 1 122 ? -11.25 21.547 9.398 1 86.38 122 SER B C 1
ATOM 2296 O O . SER B 1 122 ? -11.008 22.391 8.531 1 86.38 122 SER B O 1
ATOM 2298 N N . ILE B 1 123 ? -10.305 20.656 9.734 1 85.62 123 ILE B N 1
ATOM 2299 C CA . ILE B 1 123 ? -8.969 20.578 9.148 1 85.62 123 ILE B CA 1
ATOM 2300 C C . ILE B 1 123 ? -9.086 20.234 7.664 1 85.62 123 ILE B C 1
ATOM 2302 O O . ILE B 1 123 ? -8.406 20.844 6.832 1 85.62 123 ILE B O 1
ATOM 2306 N N . LEU B 1 124 ? -10.008 19.328 7.352 1 88.62 124 LEU B N 1
ATOM 2307 C CA . LEU B 1 124 ? -10.172 18.906 5.965 1 88.62 124 LEU B CA 1
ATOM 2308 C C . LEU B 1 124 ? -10.766 20.016 5.117 1 88.62 124 LEU B C 1
ATOM 2310 O O . LEU B 1 124 ? -10.539 20.078 3.908 1 88.62 124 LEU B O 1
ATOM 2314 N N . ARG B 1 125 ? -11.531 20.875 5.789 1 85.38 125 ARG B N 1
ATOM 2315 C CA . ARG B 1 125 ? -12.156 22 5.098 1 85.38 125 ARG B CA 1
ATOM 2316 C C . ARG B 1 125 ? -11.18 23.172 4.949 1 85.38 125 ARG B C 1
ATOM 2318 O O . ARG B 1 125 ? -11.117 23.812 3.898 1 85.38 125 ARG B O 1
ATOM 2325 N N . ASN B 1 126 ? -10.375 23.453 5.992 1 82.38 126 ASN B N 1
ATOM 2326 C CA . ASN B 1 126 ? -9.625 24.703 6.066 1 82.38 126 ASN B CA 1
ATOM 2327 C C . ASN B 1 126 ? -8.125 24.469 6.121 1 82.38 126 ASN B C 1
ATOM 2329 O O . ASN B 1 126 ? -7.344 25.391 6.352 1 82.38 126 ASN B O 1
ATOM 2333 N N . ASN B 1 127 ? -7.781 23.25 5.867 1 82.56 127 ASN B N 1
ATOM 2334 C CA . ASN B 1 127 ? -6.379 22.859 6 1 82.56 127 ASN B CA 1
ATOM 2335 C C . ASN B 1 127 ? -5.871 23.094 7.422 1 82.56 127 ASN B C 1
ATOM 2337 O O . ASN B 1 127 ? -6.652 23.406 8.32 1 82.56 127 ASN B O 1
ATOM 2341 N N . LEU B 1 128 ? -4.652 22.781 7.715 1 77.62 128 LEU B N 1
ATOM 2342 C CA . LEU B 1 128 ? -4.027 22.875 9.031 1 77.62 128 LEU B CA 1
ATOM 2343 C C . LEU B 1 128 ? -3.684 24.328 9.359 1 77.62 128 LEU B C 1
ATOM 2345 O O . LEU B 1 128 ? -2.516 24.656 9.57 1 77.62 128 LEU B O 1
ATOM 2349 N N . ASP B 1 129 ? -4.703 25.094 9.352 1 66.19 129 ASP B N 1
ATOM 2350 C CA . ASP B 1 129 ? -4.5 26.5 9.672 1 66.19 129 ASP B CA 1
ATOM 2351 C C . ASP B 1 129 ? -3.936 26.672 11.078 1 66.19 129 ASP B C 1
ATOM 2353 O O . ASP B 1 129 ? -4.52 26.188 12.047 1 66.19 129 ASP B O 1
ATOM 2357 N N . ILE B 1 130 ? -2.836 27.281 11.109 1 62.09 130 ILE B N 1
ATOM 2358 C CA . ILE B 1 130 ? -2.039 27.453 12.32 1 62.09 130 ILE B CA 1
ATOM 2359 C C . ILE B 1 130 ? -2.871 28.172 13.391 1 62.09 130 ILE B C 1
ATOM 2361 O O . ILE B 1 130 ? -2.639 28 14.586 1 62.09 130 ILE B O 1
ATOM 2365 N N . LYS B 1 131 ? -3.676 28.953 12.992 1 58.75 131 LYS B N 1
ATOM 2366 C CA . LYS B 1 131 ? -4.48 29.672 13.969 1 58.75 131 LYS B CA 1
ATOM 2367 C C . LYS B 1 131 ? -5.238 28.719 14.883 1 58.75 131 LYS B C 1
ATOM 2369 O O . LYS B 1 131 ? -5.562 29.047 16.016 1 58.75 131 LYS B O 1
ATOM 2374 N N . PHE B 1 132 ? -5.391 27.516 14.352 1 54.12 132 PHE B N 1
ATOM 2375 C CA . PHE B 1 132 ? -6.141 26.531 15.109 1 54.12 132 PHE B CA 1
ATOM 2376 C C . PHE B 1 132 ? -5.195 25.531 15.773 1 54.12 132 PHE B C 1
ATOM 2378 O O . PHE B 1 132 ? -5.637 24.625 16.484 1 54.12 132 PHE B O 1
ATOM 2385 N N . ALA B 1 133 ? -3.9 25.812 15.375 1 56.78 133 ALA B N 1
ATOM 2386 C CA . ALA B 1 133 ? -2.906 24.891 15.898 1 56.78 133 ALA B CA 1
ATOM 2387 C C . ALA B 1 133 ? -2.689 25.094 17.391 1 56.78 133 ALA B C 1
ATOM 2389 O O . ALA B 1 133 ? -2.76 26.219 17.891 1 56.78 133 ALA B O 1
ATOM 2390 N N . GLN B 1 134 ? -2.795 24 18.203 1 55.94 134 GLN B N 1
ATOM 2391 C CA . GLN B 1 134 ? -2.584 24.062 19.641 1 55.94 134 GLN B CA 1
ATOM 2392 C C . GLN B 1 134 ? -1.115 24.312 19.984 1 55.94 134 GLN B C 1
ATOM 2394 O O . GLN B 1 134 ? -0.232 24 19.172 1 55.94 134 GLN B O 1
ATOM 2399 N N . ARG B 1 135 ? -1.009 25.219 21 1 51.59 135 ARG B N 1
ATOM 2400 C CA . ARG B 1 135 ? 0.322 25.422 21.562 1 51.59 135 ARG B CA 1
ATOM 2401 C C . ARG B 1 135 ? 0.924 24.094 22.031 1 51.59 135 ARG B C 1
ATOM 2403 O O . ARG B 1 135 ? 0.274 23.328 22.734 1 51.59 135 ARG B O 1
ATOM 2410 N N . GLN B 1 136 ? 1.9 23.531 21.297 1 51.75 136 GLN B N 1
ATOM 2411 C CA . GLN B 1 136 ? 2.625 22.359 21.766 1 51.75 136 GLN B CA 1
ATOM 2412 C C . GLN B 1 136 ? 4.035 22.719 22.219 1 51.75 136 GLN B C 1
ATOM 2414 O O . GLN B 1 136 ? 4.352 23.906 22.391 1 51.75 136 GLN B O 1
ATOM 2419 N N . ALA B 1 137 ? 4.895 21.703 22.641 1 44.56 137 ALA B N 1
ATOM 2420 C CA . ALA B 1 137 ? 6.195 21.828 23.297 1 44.56 137 ALA B CA 1
ATOM 2421 C C . ALA B 1 137 ? 7.059 22.875 22.594 1 44.56 137 ALA B C 1
ATOM 2423 O O . ALA B 1 137 ? 7.785 23.625 23.234 1 44.56 137 ALA B O 1
ATOM 2424 N N . TYR B 1 138 ? 6.938 22.906 21.344 1 46.59 138 TYR B N 1
ATOM 2425 C CA . TYR B 1 138 ? 7.871 23.781 20.656 1 46.59 138 TYR B CA 1
ATOM 2426 C C . TYR B 1 138 ? 7.184 25.078 20.219 1 46.59 138 TYR B C 1
ATOM 2428 O O . TYR B 1 138 ? 7.715 25.812 19.391 1 46.59 138 TYR B O 1
ATOM 2436 N N . GLY B 1 139 ? 6.023 25.391 20.672 1 53.78 139 GLY B N 1
ATOM 2437 C CA . GLY B 1 139 ? 5.293 26.594 20.312 1 53.78 139 GLY B CA 1
ATOM 2438 C C . GLY B 1 139 ? 4.121 26.312 19.391 1 53.78 139 GLY B C 1
ATOM 2439 O O . GLY B 1 139 ? 3.648 25.188 19.281 1 53.78 139 GLY B O 1
ATOM 2440 N N . ARG B 1 140 ? 3.529 27.406 18.781 1 59.94 140 ARG B N 1
ATOM 2441 C CA . ARG B 1 140 ? 2.344 27.312 17.938 1 59.94 140 ARG B CA 1
ATOM 2442 C C . ARG B 1 140 ? 2.691 26.734 16.578 1 59.94 140 ARG B C 1
ATOM 2444 O O . ARG B 1 140 ? 3.656 27.172 15.938 1 59.94 140 ARG B O 1
ATOM 2451 N N . GLY B 1 141 ? 2.197 25.484 16.172 1 67.62 141 GLY B N 1
ATOM 2452 C CA . GLY B 1 141 ? 2.41 24.875 14.867 1 67.62 141 GLY B CA 1
ATOM 2453 C C . GLY B 1 141 ? 1.7 23.547 14.711 1 67.62 141 GLY B C 1
ATOM 2454 O O . GLY B 1 141 ? 0.961 23.125 15.602 1 67.62 141 GLY B O 1
ATOM 2455 N N . ASN B 1 142 ? 1.68 23.031 13.5 1 77.56 142 ASN B N 1
ATOM 2456 C CA . ASN B 1 142 ? 1.159 21.688 13.234 1 77.56 142 ASN B CA 1
ATOM 2457 C C . ASN B 1 142 ? 2.242 20.625 13.391 1 77.56 142 ASN B C 1
ATOM 2459 O O . ASN B 1 142 ? 3.178 20.562 12.594 1 77.56 142 ASN B O 1
ATOM 2463 N N . TYR B 1 143 ? 2.102 19.828 14.438 1 81.19 143 TYR B N 1
ATOM 2464 C CA . TYR B 1 143 ? 3.074 18.781 14.742 1 81.19 143 TYR B CA 1
ATOM 2465 C C . TYR B 1 143 ? 2.758 17.5 13.984 1 81.19 143 TYR B C 1
ATOM 2467 O O . TYR B 1 143 ? 1.611 17.047 13.969 1 81.19 143 TYR B O 1
ATOM 2475 N N . PHE B 1 144 ? 3.793 17.047 13.422 1 87.5 144 PHE B N 1
ATOM 2476 C CA . PHE B 1 144 ? 3.689 15.797 12.672 1 87.5 144 PHE B CA 1
ATOM 2477 C C . PHE B 1 144 ? 4.715 14.781 13.164 1 87.5 144 PHE B C 1
ATOM 2479 O O . PHE B 1 144 ? 5.727 15.156 13.766 1 87.5 144 PHE B O 1
ATOM 2486 N N . SER B 1 145 ? 4.406 13.578 13.016 1 89.44 145 SER B N 1
ATOM 2487 C CA . SER B 1 145 ? 5.352 12.477 13.188 1 89.44 145 SER B CA 1
ATOM 2488 C C . SER B 1 145 ? 5.188 11.438 12.086 1 89.44 145 SER B C 1
ATOM 2490 O O . SER B 1 145 ? 4.074 11.188 11.617 1 89.44 145 SER B O 1
ATOM 2492 N N . GLU B 1 146 ? 6.316 10.891 11.664 1 92.56 146 GLU B N 1
ATOM 2493 C CA . GLU B 1 146 ? 6.238 9.789 10.711 1 92.56 146 GLU B CA 1
ATOM 2494 C C . GLU B 1 146 ? 5.789 8.5 11.391 1 92.56 146 GLU B C 1
ATOM 2496 O O . GLU B 1 146 ? 5.473 7.512 10.719 1 92.56 146 GLU B O 1
ATOM 2501 N N . PHE B 1 147 ? 5.723 8.5 12.688 1 91.25 147 PHE B N 1
ATOM 2502 C CA . PHE B 1 147 ? 5.281 7.359 13.477 1 91.25 147 PHE B CA 1
ATOM 2503 C C . PHE B 1 147 ? 3.889 7.602 14.047 1 91.25 147 PHE B C 1
ATOM 2505 O O . PHE B 1 147 ? 3.689 8.516 14.852 1 91.25 147 PHE B O 1
ATOM 2512 N N . PRO B 1 148 ? 2.891 6.711 13.656 1 91.5 148 PRO B N 1
ATOM 2513 C CA . PRO B 1 148 ? 1.502 6.988 14.031 1 91.5 148 PRO B CA 1
ATOM 2514 C C . PRO B 1 148 ? 1.293 7.012 15.547 1 91.5 148 PRO B C 1
ATOM 2516 O O . PRO B 1 148 ? 0.488 7.801 16.047 1 91.5 148 PRO B O 1
ATOM 2519 N N . GLU B 1 149 ? 1.994 6.223 16.328 1 90.38 149 GLU B N 1
ATOM 2520 C CA . GLU B 1 149 ? 1.763 6.105 17.75 1 90.38 149 GLU B CA 1
ATOM 2521 C C . GLU B 1 149 ? 2.066 7.418 18.469 1 90.38 149 GLU B C 1
ATOM 2523 O O . GLU 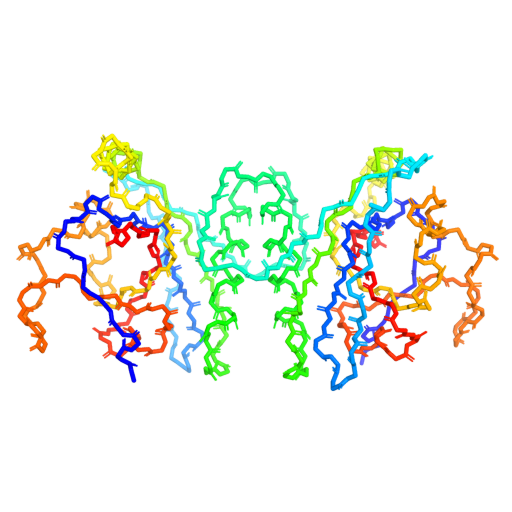B 1 149 ? 1.418 7.754 19.469 1 90.38 149 GLU B O 1
ATOM 2528 N N . ILE B 1 150 ? 3.064 8.172 17.984 1 86.62 150 ILE B N 1
ATOM 2529 C CA . ILE B 1 150 ? 3.395 9.469 18.578 1 86.62 150 ILE B CA 1
ATOM 2530 C C . ILE B 1 150 ? 2.209 10.422 18.422 1 86.62 150 ILE B C 1
ATOM 2532 O O . ILE B 1 150 ? 1.812 11.086 19.391 1 86.62 150 ILE B O 1
ATOM 2536 N N . SER B 1 151 ? 1.599 10.445 17.266 1 86.31 151 SER B N 1
ATOM 2537 C CA . SER B 1 151 ? 0.491 11.352 16.969 1 86.31 151 SER B CA 1
ATOM 2538 C C . SER B 1 151 ? -0.799 10.875 17.625 1 86.31 151 SER B C 1
ATOM 2540 O O . SER B 1 151 ? -1.665 11.688 17.969 1 86.31 151 SER B O 1
ATOM 2542 N N . MET B 1 152 ? -0.963 9.562 17.875 1 87.62 152 MET B N 1
ATOM 2543 C CA . MET B 1 152 ? -2.129 9.008 18.547 1 87.62 152 MET B CA 1
ATOM 2544 C C . MET B 1 152 ? -2.238 9.555 19.969 1 87.62 152 MET B C 1
ATOM 2546 O O . MET B 1 152 ? -3.312 9.523 20.578 1 87.62 152 MET B O 1
ATOM 2550 N N . GLY B 1 153 ? -1.139 10.016 20.469 1 85.5 153 GLY B N 1
ATOM 2551 C CA . GLY B 1 153 ? -1.105 10.539 21.828 1 85.5 153 GLY B CA 1
ATOM 2552 C C . GLY B 1 153 ? -1.751 11.906 21.953 1 85.5 153 GLY B C 1
ATOM 2553 O O . GLY B 1 153 ? -1.959 12.398 23.062 1 85.5 153 GLY B O 1
ATOM 2554 N N . TYR B 1 154 ? -2.164 12.562 20.891 1 81.44 154 TYR B N 1
ATOM 2555 C CA . TYR B 1 154 ? -2.633 13.945 20.922 1 81.44 154 TYR B CA 1
ATOM 2556 C C . TYR B 1 154 ? -4.137 14.008 20.688 1 81.44 154 TYR B C 1
ATOM 2558 O O . TYR B 1 154 ? -4.711 15.102 20.609 1 81.44 154 TYR B O 1
ATOM 2566 N N . GLY B 1 155 ? -4.805 12.82 20.547 1 84.62 155 GLY B N 1
ATOM 2567 C CA . GLY B 1 155 ? -6.246 12.789 20.375 1 84.62 155 GLY B CA 1
ATOM 2568 C C . GLY B 1 155 ? -6.754 11.477 19.812 1 84.62 155 GLY B C 1
ATOM 2569 O O . GLY B 1 155 ? -5.992 10.516 19.688 1 84.62 155 GLY B O 1
ATOM 2570 N N . ASP B 1 156 ? -8.062 11.484 19.531 1 89.44 156 ASP B N 1
ATOM 2571 C CA . ASP B 1 156 ? -8.695 10.266 19.047 1 89.44 156 ASP B CA 1
ATOM 2572 C C . ASP B 1 156 ? -8.82 10.266 17.516 1 89.44 156 ASP B C 1
ATOM 2574 O O . ASP B 1 156 ? -9.375 9.336 16.938 1 89.44 156 ASP B O 1
ATOM 2578 N N . GLY B 1 157 ? -8.367 11.359 16.969 1 89.88 157 GLY B N 1
ATOM 2579 C CA . GLY B 1 157 ? -8.297 11.438 15.516 1 89.88 157 GLY B CA 1
ATOM 2580 C C . GLY B 1 157 ? -6.879 11.375 14.984 1 89.88 157 GLY B C 1
ATOM 2581 O O . GLY B 1 157 ? -5.977 12.016 15.531 1 89.88 157 GLY B O 1
ATOM 2582 N N . LEU B 1 158 ? -6.645 10.594 13.992 1 92.75 158 LEU B N 1
ATOM 2583 C CA . LEU B 1 158 ? -5.332 10.422 13.383 1 92.75 158 LEU B CA 1
ATOM 2584 C C . LEU B 1 158 ? -5.383 10.734 11.891 1 92.75 158 LEU B C 1
ATOM 2586 O O . LEU B 1 158 ? -5.969 9.977 11.117 1 92.75 158 LEU B O 1
ATOM 2590 N N . LEU B 1 159 ? -4.75 11.891 11.516 1 91.5 159 LEU B N 1
ATOM 2591 C CA . LEU B 1 159 ? -4.629 12.289 10.117 1 91.5 159 LEU B CA 1
ATOM 2592 C C . LEU B 1 159 ? -3.277 11.867 9.547 1 91.5 159 LEU B C 1
ATOM 2594 O O . LEU B 1 159 ? -2.25 12 10.219 1 91.5 159 LEU B O 1
ATOM 2598 N N . LEU B 1 160 ? -3.281 11.195 8.453 1 94.88 160 LEU B N 1
ATOM 2599 C CA . LEU B 1 160 ? -2.082 11 7.648 1 94.88 160 LEU B CA 1
ATOM 2600 C C . LEU B 1 160 ? -2.037 11.992 6.492 1 94.88 160 LEU B C 1
ATOM 2602 O O . LEU B 1 160 ? -2.99 12.094 5.715 1 94.88 160 LEU B O 1
ATOM 2606 N N . CYS B 1 161 ? -0.987 12.773 6.395 1 91.75 161 CYS B N 1
ATOM 2607 C CA . CYS B 1 161 ? -0.864 13.867 5.438 1 91.75 161 CYS B CA 1
ATOM 2608 C C . CYS B 1 161 ? 0.331 13.656 4.516 1 91.75 161 CYS B C 1
ATOM 2610 O O . CYS B 1 161 ? 1.33 13.055 4.918 1 91.75 161 CYS B O 1
ATOM 2612 N N . ARG B 1 162 ? 0.181 14.008 3.225 1 93.12 162 ARG B N 1
ATOM 2613 C CA . ARG B 1 162 ? 1.353 14.289 2.402 1 93.12 162 ARG B CA 1
ATOM 2614 C C . ARG B 1 162 ? 2.029 15.586 2.838 1 93.12 162 ARG B C 1
ATOM 2616 O O . ARG B 1 162 ? 1.365 16.609 3.012 1 93.12 162 ARG B O 1
ATOM 2623 N N . VAL B 1 163 ? 3.305 15.555 3.111 1 91.25 163 VAL B N 1
ATOM 2624 C CA . VAL B 1 163 ? 4.012 16.688 3.697 1 91.25 163 VAL B CA 1
ATOM 2625 C C . VAL B 1 163 ? 5.227 17.047 2.836 1 91.25 163 VAL B C 1
ATOM 2627 O O . VAL B 1 163 ? 5.941 16.156 2.369 1 91.25 163 VAL B O 1
ATOM 2630 N N . LEU B 1 164 ? 5.383 18.344 2.611 1 90.56 164 LEU B N 1
ATOM 2631 C CA . LEU B 1 164 ? 6.609 18.891 2.039 1 90.56 164 LEU B CA 1
ATOM 2632 C C . LEU B 1 164 ? 7.535 19.422 3.133 1 90.56 164 LEU B C 1
ATOM 2634 O O . LEU B 1 164 ? 7.371 20.547 3.607 1 90.56 164 LEU B O 1
ATOM 2638 N N . PRO B 1 165 ? 8.539 18.594 3.488 1 84.81 165 PRO B N 1
ATOM 2639 C CA . PRO B 1 165 ? 9.406 19.047 4.578 1 84.81 165 PRO B CA 1
ATOM 2640 C C . PRO B 1 165 ? 10.25 20.266 4.199 1 84.81 165 PRO B C 1
ATOM 2642 O O . PRO B 1 165 ? 10.617 21.062 5.07 1 84.81 165 PRO B O 1
ATOM 2645 N N . GLY B 1 166 ? 10.633 20.438 2.883 1 84.88 166 GLY B N 1
ATOM 2646 C CA . GLY B 1 166 ? 11.453 21.547 2.436 1 84.88 166 GLY B CA 1
ATOM 2647 C C . GLY B 1 166 ? 12.938 21.312 2.619 1 84.88 166 GLY B C 1
ATOM 2648 O O . GLY B 1 166 ? 13.336 20.391 3.348 1 84.88 166 GLY B O 1
#

Radius of gyration: 21.57 Å; Cα contacts (8 Å, |Δi|>4): 637; chains: 2; bounding box: 48×63×48 Å

Sequence (332 aa):
MNDEFVIFDPAQALPQYIVHYSTTGLSPPQQLAATGQPFIKKNMKPSRTVDPKDPFENFYNLAAQHYLSKCQTKKEIESIDVVINNQLLQKFEAKQKEFKSKGIPDGEILAYHGTRSANIDSILRNNLDIKFAQRQAYGRGNYFSEFPEISMGYGDGLLLCRVLPGMNDEFVIFDPAQALPQYIVHYSTTGLSPPQQLAATGQPFIKKNMKPSRTVDPKDPFENFYNLAAQHYLSKCQTKKEIESIDVVINNQLLQKFEAKQKEFKSKGIPDGEILAYHGTRSANIDSILRNNLDIKFAQRQAYGRGNYFSEFPEISMGYGDGLLLCRVLPG

Nearest PDB structures (foldseek):
  8xpx-assembly1_A  TM=6.721E-01  e=8.175E-04  Homo sapiens
  2pqf-assembly9_A  TM=6.983E-01  e=2.034E-03  Homo sapiens
  2pqf-assembly8_B  TM=6.616E-01  e=1.108E-03  Homo sapiens
  6v3w-assembly1_A-2  TM=6.467E-01  e=6.860E-03  Homo sapiens
  6w65-assembly1_A  TM=5.084E-01  e=6.500E-02  Homo sapiens